Protein AF-A0A2E2YLZ7-F1 (afdb_monomer)

pLDDT: mean 78.43, std 13.35, range [42.97, 94.88]

Sequence (215 aa):
MDIQDWLDVIYPEVSPDLDPRAPFIAHIKTRTPEHNPPLFWLGCALDEISATNEMDTFIKKARNAIGDLHDFSWNNEQACLDVFSQACAFAWASKNLSKPQFMEQRNGEYACIFVPDYNATIVPKRIRHVRHFKDIVEDISSFVNDVQHLFTDEYTKIGYLDTYLNLDWYAQDLGYRLELTEPLVATLKNFTGDQDLRFVLTRPFQWGNPVASWY

Secondary structure (DSSP, 8-state):
--HHHHHHHH-TT------TTS-HHHHHTT--GGG-HHHHHHHHHHHHHHTTTTHHHHHHHHHHHH--TT---HHHHHHHHHHHHHHHHHHHHHHHSS--EEPPPSSSS---EEEGGGTEEEEEEEE---SSHHHHHHHHHHHHHHHHHHS-TTSEEEEEEEE---GGG--TTT-S-GGGHHHHHHHHHHHHHTTT-EEEEEETTEEEEEEEEE-

Nearest PDB structures (foldseek):
  4da2-assembly1_A  TM=3.711E-01  e=5.104E-02  Pyrococcus furiosus DSM 3638
  5b3h-assembly2_E  TM=3.207E-01  e=3.188E-01  Arabidopsis thaliana
  1lqu-assembly1_A  TM=3.275E-01  e=1.170E+00  Mycobacterium tuberculosis
  5b3g-assembly1_B  TM=2.192E-01  e=4.048E+00  Arabidopsis thaliana
  1e1n-assembly1_A  TM=2.781E-01  e=8.728E+00  Bos taurus

Solvent-accessible surface area (backbone atoms only — not comparable to full-atom values): 11890 Å² total; per-residue (Å²): 111,56,44,54,60,50,48,43,72,58,38,67,88,59,63,66,33,86,51,90,78,40,24,56,69,21,29,55,55,65,55,54,40,94,83,34,58,35,46,43,33,44,20,56,12,49,46,50,36,59,78,46,92,51,37,68,58,47,39,54,52,47,51,62,42,39,65,53,81,81,47,68,46,69,68,35,45,51,36,43,52,54,45,51,43,38,39,22,46,47,31,49,36,46,74,74,72,43,77,54,43,80,48,87,68,96,80,81,85,66,72,31,35,35,26,69,96,70,46,28,41,34,43,48,45,66,52,76,66,53,47,45,74,64,42,50,53,51,48,51,52,51,47,55,54,50,60,55,74,73,52,68,94,85,47,49,46,30,42,33,38,34,37,58,76,61,82,91,49,55,27,85,86,63,65,102,47,79,74,56,54,60,58,51,51,53,52,46,51,61,63,24,66,82,63,76,42,27,38,35,34,29,33,75,66,25,46,64,41,71,74,46,72,50,124

Foldseek 3Di:
DQLLVVLCVLCVPADADCPPQFQPSNPCNVDGCVRQQQRRLLRVLLVQCVVDPCNVVLSVQLCVQQVDNRDSDPSSVVSNVQSSLVSLQQSVCVPPPHHKHWDDDPPPDWTWIADVVQLAIETGDEQEQPQDVVSLLVSLLVQLVVQLVVDDPPGQYEYEYEYEDDPVRDNPPPDVDQVVVVVSVVSNCVSCVVPSYWYWYAGHSRRSHTPDGGD

Radius of gyration: 16.74 Å; Cα contacts (8 Å, |Δi|>4): 358; chains: 1; bounding box: 43×36×46 Å

Mean predicted aligned error: 7.46 Å

Structure (mmCIF, N/CA/C/O backbone):
data_AF-A0A2E2YLZ7-F1
#
_entry.id   AF-A0A2E2YLZ7-F1
#
loop_
_atom_site.group_PDB
_atom_site.id
_atom_site.type_symbol
_atom_site.label_atom_id
_atom_site.label_alt_id
_atom_site.label_comp_id
_atom_site.label_asym_id
_atom_site.label_entity_id
_atom_site.label_seq_id
_atom_site.pdbx_PDB_ins_code
_atom_site.Cartn_x
_atom_site.Cartn_y
_atom_site.Cartn_z
_atom_site.occupancy
_atom_site.B_iso_or_equiv
_atom_site.auth_seq_id
_atom_site.auth_comp_id
_atom_site.auth_asym_id
_atom_site.auth_atom_id
_atom_site.pdbx_PDB_model_num
ATOM 1 N N . MET A 1 1 ? -6.605 -11.658 -11.631 1.00 78.69 1 MET A N 1
ATOM 2 C CA . MET A 1 1 ? -5.629 -11.543 -12.743 1.00 78.69 1 MET A CA 1
ATOM 3 C C . MET A 1 1 ? -4.234 -11.731 -12.167 1.00 78.69 1 MET A C 1
ATOM 5 O O . MET A 1 1 ? -4.100 -11.634 -10.951 1.00 78.69 1 MET A O 1
ATOM 9 N N . ASP A 1 2 ? -3.211 -12.036 -12.970 1.00 82.50 2 ASP A N 1
ATOM 10 C CA . ASP A 1 2 ? -1.843 -11.949 -12.442 1.00 82.50 2 ASP A CA 1
ATOM 11 C C . ASP A 1 2 ? -1.436 -10.468 -12.304 1.00 82.50 2 ASP A C 1
ATOM 13 O O . ASP A 1 2 ? -2.014 -9.577 -12.932 1.00 82.50 2 ASP A O 1
ATOM 17 N N . ILE A 1 3 ? -0.437 -10.177 -11.473 1.00 86.75 3 ILE A N 1
ATOM 18 C CA . ILE A 1 3 ? 0.109 -8.831 -11.306 1.00 86.75 3 ILE A CA 1
ATOM 19 C C . ILE A 1 3 ? 0.624 -8.254 -12.627 1.00 86.75 3 ILE A C 1
ATOM 21 O O . ILE A 1 3 ? 0.509 -7.053 -12.845 1.00 86.75 3 ILE A O 1
ATOM 25 N N . GLN A 1 4 ? 1.157 -9.088 -13.524 1.00 87.00 4 GLN A N 1
ATOM 26 C CA . GLN A 1 4 ? 1.627 -8.638 -14.836 1.00 87.00 4 GLN A CA 1
ATOM 27 C C . GLN A 1 4 ? 0.474 -8.087 -15.677 1.00 87.00 4 GLN A C 1
ATOM 29 O O . GLN A 1 4 ? 0.572 -6.961 -16.163 1.00 87.00 4 GLN A O 1
ATOM 34 N N . ASP A 1 5 ? -0.649 -8.811 -15.740 1.00 90.94 5 ASP A N 1
ATOM 35 C CA . ASP A 1 5 ? -1.849 -8.352 -16.444 1.00 90.94 5 ASP A CA 1
ATOM 36 C C . ASP A 1 5 ? -2.320 -7.000 -15.890 1.00 90.94 5 ASP A C 1
ATOM 38 O O . ASP A 1 5 ? -2.686 -6.089 -16.633 1.00 90.94 5 ASP A O 1
ATOM 42 N N . TRP A 1 6 ? -2.277 -6.842 -14.564 1.00 93.31 6 TRP A N 1
ATOM 43 C CA . TRP A 1 6 ? -2.643 -5.584 -13.929 1.00 93.31 6 TRP A CA 1
ATOM 44 C C . TRP A 1 6 ? -1.694 -4.439 -14.273 1.00 93.31 6 TRP A C 1
ATOM 46 O O . TRP A 1 6 ? -2.147 -3.332 -14.564 1.00 93.31 6 TRP A O 1
ATOM 56 N N . LEU A 1 7 ? -0.384 -4.681 -14.259 1.00 91.44 7 LEU A N 1
ATOM 57 C CA . LEU A 1 7 ? 0.605 -3.671 -14.630 1.00 91.44 7 LEU A CA 1
ATOM 58 C C . LEU A 1 7 ? 0.478 -3.264 -16.104 1.00 91.44 7 LEU A C 1
ATOM 60 O O . LEU A 1 7 ? 0.757 -2.110 -16.429 1.00 91.44 7 LEU A O 1
ATOM 64 N N . ASP A 1 8 ? 0.034 -4.161 -16.981 1.00 93.12 8 ASP A N 1
ATOM 65 C CA . ASP A 1 8 ? -0.262 -3.851 -18.382 1.00 93.12 8 ASP A CA 1
ATOM 66 C C . ASP A 1 8 ? -1.558 -3.055 -18.556 1.00 93.12 8 ASP A C 1
ATOM 68 O O . ASP A 1 8 ? -1.617 -2.173 -19.410 1.00 93.12 8 ASP A O 1
ATOM 72 N N . VAL A 1 9 ? -2.566 -3.277 -17.710 1.00 94.12 9 VAL A N 1
ATOM 73 C CA . VAL A 1 9 ? -3.770 -2.429 -17.675 1.00 94.12 9 VAL A CA 1
ATOM 74 C C . VAL A 1 9 ? -3.447 -1.021 -17.166 1.00 94.12 9 VAL A C 1
ATOM 76 O O . VAL A 1 9 ? -3.929 -0.035 -17.722 1.00 94.12 9 VAL A O 1
ATOM 79 N N . ILE A 1 10 ? -2.634 -0.906 -16.113 1.00 92.44 10 ILE A N 1
ATOM 80 C CA . ILE A 1 10 ? -2.329 0.387 -15.483 1.00 92.44 10 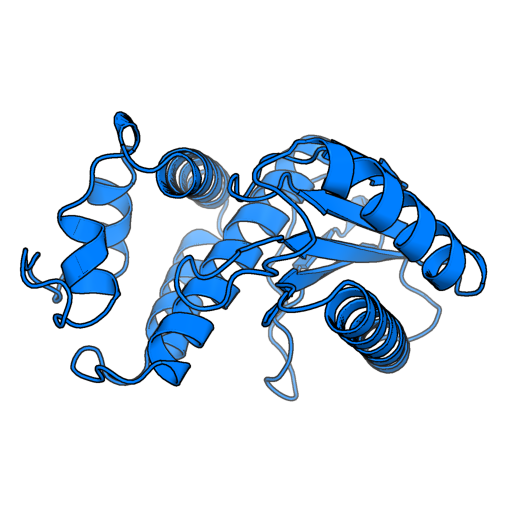ILE A CA 1
ATOM 81 C C . ILE A 1 10 ? -1.317 1.188 -16.327 1.00 92.44 10 ILE A C 1
ATOM 83 O O . ILE A 1 10 ? -1.462 2.406 -16.488 1.00 92.44 10 ILE A O 1
ATOM 87 N N . TYR A 1 11 ? -0.309 0.510 -16.887 1.00 91.75 11 TYR A N 1
ATOM 88 C CA . TYR A 1 11 ? 0.813 1.109 -17.620 1.00 91.75 11 TYR A CA 1
ATOM 89 C C . TYR A 1 11 ? 1.038 0.443 -18.991 1.00 91.75 11 TYR A C 1
ATOM 91 O O . TYR A 1 11 ? 2.113 -0.122 -19.221 1.00 91.75 11 TYR A O 1
ATOM 99 N N . PRO A 1 12 ? 0.062 0.476 -19.915 1.00 92.56 12 PRO A N 1
ATOM 100 C CA . PRO A 1 12 ? 0.157 -0.212 -21.208 1.00 92.56 12 PRO A CA 1
ATOM 101 C C . PRO A 1 12 ? 1.330 0.256 -22.084 1.00 92.56 12 PRO A C 1
ATOM 103 O O . PRO A 1 12 ? 1.812 -0.487 -22.933 1.00 92.56 12 PRO A O 1
ATOM 106 N N . GLU A 1 13 ? 1.811 1.480 -21.887 1.00 91.69 13 GLU A N 1
ATOM 107 C CA . GLU A 1 13 ? 2.913 2.074 -22.644 1.00 91.69 13 GLU A CA 1
ATOM 108 C C . GLU A 1 13 ? 4.313 1.666 -22.148 1.00 91.69 13 GLU A C 1
ATOM 110 O O . GLU A 1 13 ? 5.304 1.888 -22.846 1.00 91.69 13 GLU A O 1
ATOM 115 N N . VAL A 1 14 ? 4.417 1.071 -20.955 1.00 89.62 14 VAL A N 1
ATOM 116 C CA . VAL A 1 14 ? 5.704 0.667 -20.375 1.00 89.62 14 VAL A CA 1
ATOM 117 C C . VAL A 1 14 ? 6.031 -0.752 -20.812 1.00 89.62 14 VAL A C 1
ATOM 119 O O . VAL A 1 14 ? 5.377 -1.707 -20.389 1.00 89.62 14 VAL A O 1
ATOM 122 N N . SER A 1 15 ? 7.072 -0.898 -21.629 1.00 90.69 15 SER A N 1
ATOM 123 C CA . SER A 1 15 ? 7.597 -2.215 -21.998 1.00 90.69 15 SER A CA 1
ATOM 124 C C . SER A 1 15 ? 8.423 -2.819 -20.852 1.00 90.69 15 SER A C 1
ATOM 126 O O . SER A 1 15 ? 9.136 -2.076 -20.176 1.00 90.69 15 SER A O 1
ATOM 128 N N . PRO A 1 16 ? 8.348 -4.142 -20.620 1.00 90.19 16 PRO A N 1
ATOM 129 C CA . PRO A 1 16 ? 9.174 -4.814 -19.621 1.00 90.19 16 PRO A CA 1
ATOM 130 C C . PRO A 1 16 ? 10.666 -4.742 -19.984 1.00 90.19 16 PRO A C 1
ATOM 132 O O . PRO A 1 16 ? 11.029 -4.931 -21.145 1.00 90.19 16 PRO A O 1
ATOM 135 N N . ASP A 1 17 ? 11.526 -4.524 -18.987 1.00 88.69 17 ASP A N 1
ATOM 136 C CA . ASP A 1 17 ? 12.984 -4.464 -19.153 1.00 88.69 17 ASP A CA 1
ATOM 137 C C . ASP A 1 17 ? 13.704 -5.188 -18.003 1.00 88.69 17 ASP A C 1
ATOM 139 O O . ASP A 1 17 ? 13.440 -4.962 -16.821 1.00 88.69 17 ASP A O 1
ATOM 143 N N . LEU A 1 18 ? 14.602 -6.107 -18.363 1.00 85.38 18 LEU A N 1
ATOM 144 C CA . LEU A 1 18 ? 15.348 -6.940 -17.420 1.00 85.38 18 LEU A CA 1
ATOM 145 C C . LEU A 1 18 ? 16.518 -6.194 -16.762 1.00 85.38 18 LEU A C 1
ATOM 147 O O . LEU A 1 18 ? 17.039 -6.696 -15.763 1.00 85.38 18 LEU A O 1
ATOM 151 N N . ASP A 1 19 ? 16.939 -5.031 -17.281 1.00 83.38 19 ASP A N 1
ATOM 152 C CA . ASP A 1 19 ? 17.969 -4.211 -16.637 1.00 83.38 19 ASP A CA 1
ATOM 153 C C . ASP A 1 19 ? 17.465 -3.761 -15.248 1.00 83.38 19 ASP A C 1
ATOM 155 O O . ASP A 1 19 ? 16.425 -3.110 -15.152 1.00 83.38 19 ASP A O 1
ATOM 159 N N . PRO A 1 20 ? 18.172 -4.073 -14.143 1.00 74.50 20 PRO A N 1
ATOM 160 C CA . PRO A 1 20 ? 17.818 -3.583 -12.807 1.00 74.50 20 PRO A CA 1
ATOM 161 C C . PRO A 1 20 ? 17.835 -2.056 -12.681 1.00 74.50 20 PRO A C 1
ATOM 163 O O . PRO A 1 20 ? 17.341 -1.516 -11.697 1.00 74.50 20 PRO A O 1
ATOM 166 N N . ARG A 1 21 ? 18.438 -1.366 -13.653 1.00 78.69 21 ARG A N 1
ATOM 167 C CA . ARG A 1 21 ? 18.467 0.092 -13.759 1.00 78.69 21 ARG A CA 1
ATOM 168 C C . ARG A 1 21 ? 17.360 0.631 -14.657 1.00 78.69 21 ARG A C 1
ATOM 170 O O . ARG A 1 21 ? 17.365 1.829 -14.897 1.00 78.69 21 ARG A O 1
ATOM 177 N N . ALA A 1 22 ? 16.480 -0.207 -15.205 1.00 83.25 22 ALA A N 1
ATOM 178 C CA . ALA A 1 22 ? 15.296 0.251 -15.924 1.00 83.25 22 ALA A CA 1
ATOM 179 C C . ALA A 1 22 ? 14.356 1.031 -14.982 1.00 83.25 22 ALA A C 1
ATOM 181 O O . ALA A 1 22 ? 14.447 0.860 -13.762 1.00 83.25 22 ALA A O 1
ATOM 182 N N . PRO A 1 23 ? 13.425 1.862 -15.498 1.00 85.38 23 PRO A N 1
ATOM 183 C CA . PRO A 1 23 ? 12.426 2.498 -14.647 1.00 85.38 23 PRO A CA 1
ATOM 184 C C . PRO A 1 23 ? 11.657 1.433 -13.862 1.00 85.38 23 PRO A C 1
ATOM 186 O O . PRO A 1 23 ? 11.369 0.355 -14.389 1.00 85.38 23 PRO A O 1
ATOM 189 N N . PHE A 1 24 ? 11.314 1.730 -12.608 1.00 84.81 24 PHE A N 1
ATOM 190 C CA . PHE A 1 24 ? 10.826 0.729 -11.654 1.00 84.81 24 PHE A CA 1
ATOM 191 C C . PHE A 1 24 ? 9.694 -0.151 -12.212 1.00 84.81 24 PHE A C 1
ATOM 193 O O . PHE A 1 24 ? 9.765 -1.373 -12.107 1.00 84.81 24 PHE A O 1
ATOM 200 N N . ILE A 1 25 ? 8.698 0.442 -12.885 1.00 87.12 25 ILE A N 1
ATOM 201 C CA . ILE A 1 25 ? 7.590 -0.305 -13.506 1.00 87.12 25 ILE A CA 1
ATOM 202 C C . ILE A 1 25 ? 8.060 -1.259 -14.606 1.00 87.12 25 ILE A C 1
ATOM 204 O O . ILE A 1 25 ? 7.624 -2.410 -14.634 1.00 87.12 25 ILE A O 1
ATOM 208 N N . ALA A 1 26 ? 8.953 -0.810 -15.490 1.00 88.69 26 ALA A N 1
ATOM 209 C CA . ALA A 1 26 ? 9.511 -1.654 -16.546 1.00 88.69 26 ALA A CA 1
ATOM 210 C C . ALA A 1 26 ? 10.235 -2.861 -15.942 1.00 88.69 26 ALA A C 1
ATOM 212 O O . ALA A 1 26 ? 10.069 -3.988 -16.412 1.00 88.69 26 ALA A O 1
ATOM 213 N N . HIS A 1 27 ? 10.962 -2.633 -14.846 1.00 85.00 27 HIS A N 1
ATOM 214 C CA . HIS A 1 27 ? 11.662 -3.691 -14.142 1.00 85.00 27 HIS A CA 1
ATOM 215 C C . HIS A 1 27 ? 10.709 -4.687 -13.467 1.00 85.00 27 HIS A C 1
ATOM 217 O O . HIS A 1 27 ? 10.841 -5.897 -13.667 1.00 85.00 27 HIS A O 1
ATOM 223 N N . ILE A 1 28 ? 9.717 -4.223 -12.695 1.00 84.94 28 ILE A N 1
ATOM 224 C CA . ILE A 1 28 ? 8.803 -5.131 -11.977 1.00 84.94 28 ILE A CA 1
ATOM 225 C C . ILE A 1 28 ? 7.895 -5.931 -12.916 1.00 84.94 28 ILE A C 1
ATOM 227 O O . ILE A 1 28 ? 7.532 -7.050 -12.564 1.00 84.94 28 ILE A O 1
ATOM 231 N N . LYS A 1 29 ? 7.594 -5.431 -14.124 1.00 88.50 29 LYS A N 1
ATOM 232 C CA . LYS A 1 29 ? 6.860 -6.192 -15.151 1.00 88.50 29 LYS A CA 1
ATOM 233 C C . LYS A 1 29 ? 7.592 -7.460 -15.603 1.00 88.50 29 LYS A C 1
ATOM 235 O O . LYS A 1 29 ? 6.959 -8.379 -16.107 1.00 88.50 29 LYS A O 1
ATOM 240 N N . THR A 1 30 ? 8.907 -7.550 -15.398 1.00 84.81 30 THR A N 1
ATOM 241 C CA . THR A 1 30 ? 9.675 -8.775 -15.687 1.00 84.81 30 THR A CA 1
ATOM 242 C C . THR A 1 30 ? 9.612 -9.822 -14.577 1.00 84.81 30 THR A C 1
ATOM 244 O O . THR A 1 30 ? 10.122 -10.932 -14.738 1.00 84.81 30 THR A O 1
ATOM 247 N N . ARG A 1 31 ? 9.045 -9.475 -13.417 1.00 80.44 31 ARG A N 1
ATOM 248 C CA . ARG A 1 31 ? 9.053 -10.323 -12.224 1.00 80.44 31 ARG A CA 1
ATOM 249 C C . ARG A 1 31 ? 7.775 -11.149 -12.149 1.00 80.44 31 ARG A C 1
ATOM 251 O O . ARG A 1 31 ? 6.699 -10.679 -12.508 1.00 80.44 31 ARG A O 1
ATOM 258 N N . THR A 1 32 ? 7.896 -12.380 -11.659 1.00 73.19 32 THR A N 1
ATOM 259 C CA . THR A 1 32 ? 6.748 -13.238 -11.349 1.00 73.19 32 THR A CA 1
ATOM 260 C C . THR A 1 32 ? 6.396 -13.134 -9.859 1.00 73.19 32 THR A C 1
ATOM 262 O O . THR A 1 32 ? 7.295 -12.932 -9.030 1.00 73.19 32 THR A O 1
ATOM 265 N N . PRO A 1 33 ? 5.115 -13.298 -9.479 1.00 66.00 33 PRO A N 1
ATOM 266 C CA . PRO A 1 33 ? 4.691 -13.273 -8.074 1.00 66.00 33 PRO A CA 1
ATOM 267 C C . PRO A 1 33 ? 5.396 -14.321 -7.205 1.00 66.00 33 PRO A C 1
ATOM 269 O O . PRO A 1 33 ? 5.698 -14.076 -6.039 1.00 66.00 33 PRO A O 1
ATOM 272 N N . GLU A 1 34 ? 5.701 -15.480 -7.788 1.00 60.56 34 GLU A N 1
ATOM 273 C CA . GLU A 1 34 ? 6.336 -16.633 -7.132 1.00 60.56 34 GLU A CA 1
ATOM 274 C C . GLU A 1 34 ? 7.745 -16.320 -6.604 1.00 60.56 34 GLU A C 1
ATOM 276 O O . GLU A 1 34 ? 8.216 -16.943 -5.651 1.00 60.56 34 GLU A O 1
ATOM 281 N N . HIS A 1 35 ? 8.411 -15.329 -7.199 1.00 58.84 35 HIS A N 1
ATOM 282 C CA . HIS A 1 35 ? 9.742 -14.870 -6.805 1.00 58.84 35 HIS A CA 1
ATOM 283 C C . HIS A 1 35 ? 9.727 -13.492 -6.132 1.00 58.84 35 HIS A C 1
ATOM 285 O O . HIS A 1 35 ? 10.781 -12.992 -5.738 1.00 58.84 35 HIS A O 1
ATOM 291 N N . ASN A 1 36 ? 8.548 -12.883 -5.978 1.00 67.00 36 ASN A N 1
ATOM 292 C CA . ASN A 1 36 ? 8.376 -11.576 -5.359 1.00 67.00 36 ASN A CA 1
ATOM 293 C C . ASN A 1 36 ? 7.042 -11.532 -4.586 1.00 67.00 36 ASN A C 1
ATOM 295 O O . ASN A 1 36 ? 6.050 -11.008 -5.099 1.00 67.00 36 ASN A O 1
ATOM 299 N N . PRO A 1 37 ? 6.997 -12.080 -3.352 1.00 66.31 37 PRO A N 1
ATOM 300 C CA . PRO A 1 37 ? 5.773 -12.170 -2.551 1.00 66.31 37 PRO A CA 1
ATOM 301 C C . PRO A 1 37 ? 4.970 -10.859 -2.430 1.00 66.31 37 PRO A C 1
ATOM 303 O O . PRO A 1 37 ? 3.743 -10.928 -2.469 1.00 66.31 37 PRO A O 1
ATOM 306 N N . PRO A 1 38 ? 5.591 -9.666 -2.335 1.00 74.69 38 PRO A N 1
ATOM 307 C CA . PRO A 1 38 ? 4.871 -8.395 -2.421 1.00 74.69 38 PRO A CA 1
ATOM 308 C C . PRO A 1 38 ? 3.980 -8.228 -3.665 1.00 74.69 38 PRO A C 1
ATOM 310 O O . PRO A 1 38 ? 2.871 -7.708 -3.556 1.00 74.69 38 PRO A O 1
ATOM 313 N N . LEU A 1 39 ? 4.425 -8.692 -4.838 1.00 80.12 39 LEU A N 1
ATOM 314 C CA . LEU A 1 39 ? 3.667 -8.567 -6.088 1.00 80.12 39 LEU A CA 1
ATOM 315 C C . LEU A 1 39 ? 2.438 -9.479 -6.123 1.00 80.12 39 LEU A C 1
ATOM 317 O O . LEU A 1 39 ? 1.416 -9.089 -6.682 1.00 80.12 39 LEU A O 1
ATOM 321 N N . PHE A 1 40 ? 2.506 -10.652 -5.485 1.00 82.44 40 PHE A N 1
ATOM 322 C CA . PHE A 1 40 ? 1.345 -11.533 -5.331 1.00 82.44 40 PHE A CA 1
ATOM 323 C C . PHE A 1 40 ? 0.202 -10.817 -4.601 1.00 82.44 40 PHE A C 1
ATOM 325 O O . PHE A 1 40 ? -0.922 -10.748 -5.097 1.00 82.44 40 PHE A O 1
ATOM 332 N N . TRP A 1 41 ? 0.503 -10.227 -3.443 1.00 83.19 41 TRP A N 1
ATOM 333 C CA . TRP A 1 41 ? -0.500 -9.533 -2.639 1.00 83.19 41 TRP A 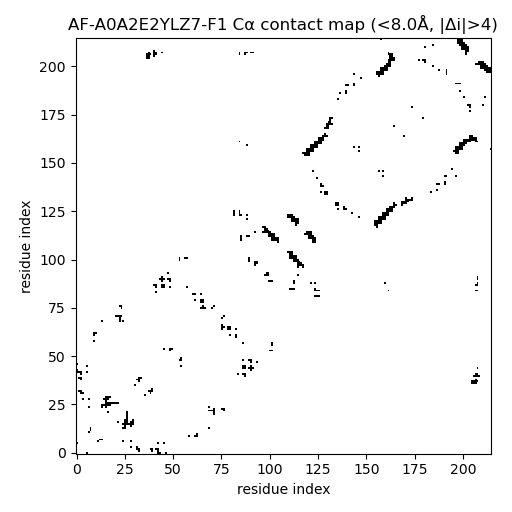CA 1
ATOM 334 C C . TRP A 1 41 ? -1.016 -8.262 -3.303 1.00 83.19 41 TRP A C 1
ATOM 336 O O . TRP A 1 41 ? -2.205 -7.965 -3.190 1.00 83.19 41 TRP A O 1
ATOM 346 N N . LEU A 1 42 ? -0.155 -7.547 -4.032 1.00 86.44 42 LEU A N 1
ATOM 347 C CA . LEU A 1 42 ? -0.584 -6.422 -4.854 1.00 86.44 42 LEU A CA 1
ATOM 348 C C . LEU A 1 42 ? -1.577 -6.875 -5.933 1.00 86.44 42 LEU A C 1
ATOM 350 O O . LEU A 1 42 ? -2.612 -6.239 -6.093 1.00 86.44 42 LEU A O 1
ATOM 354 N N . GLY A 1 43 ? -1.321 -7.997 -6.613 1.00 90.00 43 GLY A N 1
ATOM 355 C CA . GLY A 1 43 ? -2.254 -8.568 -7.589 1.00 90.00 43 GLY A CA 1
ATOM 356 C C . GLY A 1 43 ? -3.617 -8.875 -6.965 1.00 90.00 43 GLY A C 1
ATOM 357 O O . GLY A 1 43 ? -4.646 -8.438 -7.478 1.00 90.00 43 GLY A O 1
ATOM 358 N N . CYS A 1 44 ? -3.627 -9.519 -5.792 1.00 89.25 44 CYS A N 1
ATOM 359 C CA . CYS A 1 44 ? -4.861 -9.744 -5.036 1.00 89.25 44 CYS A CA 1
ATOM 360 C C . CYS A 1 44 ? -5.557 -8.435 -4.643 1.00 89.25 44 CYS A C 1
ATOM 362 O O . CYS A 1 44 ? -6.781 -8.369 -4.665 1.00 89.25 44 CYS A O 1
ATOM 364 N N . ALA A 1 45 ? -4.810 -7.398 -4.264 1.00 91.62 45 ALA A N 1
ATOM 365 C CA . ALA A 1 45 ? -5.393 -6.114 -3.895 1.00 91.62 45 ALA A CA 1
ATOM 366 C C . ALA A 1 45 ? -6.058 -5.411 -5.089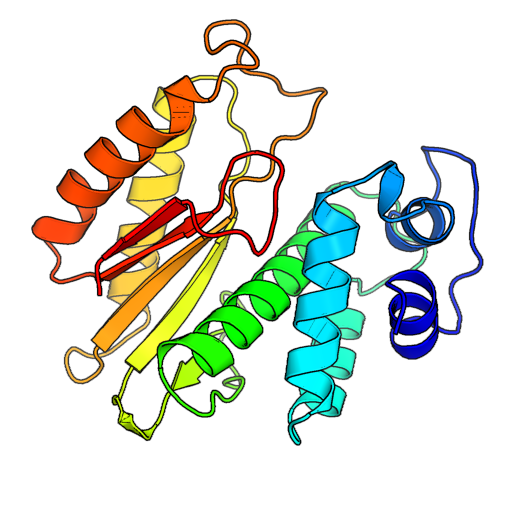 1.00 91.62 45 ALA A C 1
ATOM 368 O O . ALA A 1 45 ? -7.132 -4.828 -4.948 1.00 91.62 45 ALA A O 1
ATOM 369 N N . LEU A 1 46 ? -5.449 -5.505 -6.271 1.00 94.00 46 LEU A N 1
ATOM 370 C CA . LEU A 1 46 ? -5.993 -4.955 -7.511 1.00 94.00 46 LEU A CA 1
ATOM 371 C C . LEU A 1 46 ? -7.237 -5.720 -7.977 1.00 94.00 46 LEU A C 1
ATOM 373 O O . LEU A 1 46 ? -8.199 -5.087 -8.409 1.00 94.00 46 LEU A O 1
ATOM 377 N N . ASP A 1 47 ? -7.270 -7.044 -7.793 1.00 94.38 47 ASP A N 1
ATOM 378 C CA . ASP A 1 47 ? -8.480 -7.844 -8.012 1.00 94.38 47 ASP A CA 1
ATOM 379 C C . ASP A 1 47 ? -9.644 -7.340 -7.133 1.00 94.38 47 ASP A C 1
ATOM 381 O O . ASP A 1 47 ? -10.750 -7.137 -7.638 1.00 94.38 47 ASP A O 1
ATOM 385 N N . GLU A 1 48 ? -9.400 -7.038 -5.852 1.00 93.44 48 GLU A N 1
ATOM 386 C CA . GLU A 1 48 ? -10.431 -6.484 -4.956 1.00 93.44 48 GLU A CA 1
ATOM 387 C C . GLU A 1 48 ? -10.923 -5.102 -5.395 1.00 93.44 48 GLU A C 1
ATOM 389 O O . GLU A 1 48 ? -12.124 -4.838 -5.367 1.00 93.44 48 GLU A O 1
ATOM 394 N N . ILE A 1 49 ? -10.021 -4.215 -5.825 1.00 93.62 49 ILE A N 1
ATOM 395 C CA . ILE A 1 49 ? -10.407 -2.889 -6.330 1.00 93.62 49 ILE A CA 1
ATOM 396 C C . ILE A 1 49 ? -11.239 -3.036 -7.606 1.00 93.62 49 ILE A C 1
ATOM 398 O O . ILE A 1 49 ? -12.249 -2.348 -7.757 1.00 93.62 49 ILE A O 1
ATOM 402 N N . SER A 1 50 ? -10.858 -3.954 -8.497 1.00 94.88 50 SER A N 1
ATOM 403 C CA . SER A 1 50 ? -11.556 -4.203 -9.764 1.00 94.88 50 SER A CA 1
ATOM 404 C C . SER A 1 50 ? -12.983 -4.726 -9.593 1.00 94.88 50 SER A C 1
ATOM 406 O O . SER A 1 50 ? -13.832 -4.494 -10.450 1.00 94.88 50 SER A O 1
ATOM 408 N N . ALA A 1 51 ? -13.277 -5.374 -8.461 1.00 93.19 51 ALA A N 1
ATOM 409 C CA . ALA A 1 51 ? -14.630 -5.784 -8.094 1.00 93.19 51 ALA A CA 1
ATOM 410 C C . ALA A 1 51 ? -15.519 -4.598 -7.656 1.00 93.19 51 ALA A C 1
ATOM 412 O O . ALA A 1 51 ? -16.699 -4.776 -7.343 1.00 93.19 51 ALA A O 1
ATOM 413 N N . THR A 1 52 ? -14.967 -3.382 -7.626 1.00 89.88 52 THR A N 1
ATOM 414 C CA . THR A 1 52 ? -15.655 -2.137 -7.277 1.00 89.88 52 THR A CA 1
ATOM 415 C C . THR A 1 52 ? -15.632 -1.137 -8.440 1.00 89.88 52 THR A C 1
ATOM 417 O O . THR A 1 52 ? -15.024 -1.369 -9.479 1.00 89.88 52 THR A O 1
ATOM 420 N N . ASN A 1 53 ? -16.263 0.025 -8.249 1.00 90.88 53 ASN A N 1
ATOM 421 C CA . ASN A 1 53 ? -16.231 1.120 -9.227 1.00 90.88 53 ASN A CA 1
ATOM 422 C C . ASN A 1 53 ? -15.008 2.045 -9.046 1.00 90.88 53 ASN A C 1
ATOM 424 O O . ASN A 1 53 ? -14.966 3.120 -9.634 1.00 90.88 53 ASN A O 1
ATOM 428 N N . GLU A 1 54 ? -14.037 1.665 -8.211 1.00 92.81 54 GLU A N 1
ATOM 429 C CA . GLU A 1 54 ? -12.890 2.506 -7.838 1.00 92.81 54 GLU A CA 1
ATOM 430 C C . GLU A 1 54 ? -11.647 2.259 -8.708 1.00 92.81 54 GLU A C 1
ATOM 432 O O . GLU A 1 54 ? -10.626 2.927 -8.537 1.00 92.81 54 GLU A O 1
ATOM 437 N N . MET A 1 55 ? -11.706 1.316 -9.655 1.00 93.62 55 MET A N 1
ATOM 438 C CA . MET A 1 55 ? -10.531 0.923 -10.436 1.00 93.62 55 MET A CA 1
ATOM 439 C C . MET A 1 55 ? -10.019 2.026 -11.364 1.00 93.62 55 MET A C 1
ATOM 441 O O . MET A 1 55 ? -8.818 2.283 -11.406 1.00 93.62 55 MET A O 1
ATOM 445 N N . ASP A 1 56 ? -10.912 2.749 -12.039 1.00 91.75 56 ASP A N 1
ATOM 446 C CA . ASP A 1 56 ? -10.522 3.884 -12.885 1.00 91.75 56 ASP A CA 1
ATOM 447 C C . ASP A 1 56 ? -9.872 5.003 -12.056 1.00 91.75 56 ASP A C 1
ATOM 449 O O . ASP A 1 56 ? -8.863 5.596 -12.456 1.00 91.75 56 ASP A O 1
ATOM 453 N N . THR A 1 57 ? -10.409 5.252 -10.856 1.00 91.31 57 THR A N 1
ATOM 454 C CA . THR A 1 57 ? -9.834 6.188 -9.883 1.00 91.31 57 THR A CA 1
ATOM 455 C C . THR A 1 57 ? -8.430 5.746 -9.482 1.00 91.31 57 THR A C 1
ATOM 457 O O . THR A 1 57 ? -7.500 6.557 -9.484 1.00 91.31 57 THR A O 1
ATOM 460 N N . PHE A 1 58 ? -8.249 4.458 -9.189 1.00 91.50 58 PHE A N 1
ATOM 461 C CA . PHE A 1 58 ? -6.948 3.900 -8.852 1.00 91.50 58 PHE A CA 1
ATOM 462 C C . PHE A 1 58 ? -5.944 4.032 -10.003 1.00 91.50 58 PHE A C 1
ATOM 464 O O . PHE A 1 58 ? -4.849 4.545 -9.782 1.00 91.50 58 PHE A O 1
ATOM 471 N N . ILE A 1 59 ? -6.312 3.654 -11.232 1.00 91.81 59 ILE A N 1
ATOM 472 C CA . ILE A 1 59 ? -5.440 3.754 -12.415 1.00 91.81 59 ILE A CA 1
ATOM 473 C C . ILE A 1 59 ? -4.975 5.199 -12.615 1.00 91.81 59 ILE A C 1
ATOM 475 O O . ILE A 1 59 ? -3.781 5.449 -12.790 1.00 91.81 59 ILE A O 1
ATOM 479 N N . LYS A 1 60 ? -5.891 6.172 -12.526 1.00 88.75 60 LYS A N 1
ATOM 480 C CA . LYS A 1 60 ? -5.546 7.598 -12.620 1.00 88.75 60 LYS A CA 1
ATOM 481 C C . LYS A 1 60 ? -4.539 8.004 -11.541 1.00 88.75 60 LYS A C 1
ATOM 483 O O . LYS A 1 60 ? -3.566 8.693 -11.839 1.00 88.75 60 LYS A O 1
ATOM 488 N N . LYS A 1 61 ? -4.745 7.569 -10.294 1.00 86.56 61 LYS A N 1
ATOM 489 C CA . LYS A 1 61 ? -3.829 7.853 -9.175 1.00 86.56 61 LYS A CA 1
ATOM 490 C C . LYS A 1 61 ? -2.457 7.213 -9.380 1.00 86.56 61 LYS A C 1
ATOM 492 O O . LYS A 1 61 ? -1.454 7.883 -9.162 1.00 86.56 61 LYS A O 1
ATOM 497 N N . ALA A 1 62 ? -2.422 5.960 -9.817 1.00 88.44 62 ALA A N 1
ATOM 498 C CA . ALA A 1 62 ? -1.200 5.213 -10.083 1.00 88.44 62 ALA A CA 1
ATOM 499 C C . ALA A 1 62 ? -0.361 5.894 -11.167 1.00 88.44 62 ALA A C 1
ATOM 501 O O . ALA A 1 62 ? 0.800 6.219 -10.936 1.00 88.44 62 ALA A O 1
ATOM 502 N N . ARG A 1 63 ? -0.984 6.254 -12.290 1.00 87.56 63 ARG A N 1
ATOM 503 C CA . ARG A 1 63 ? -0.324 6.969 -13.391 1.00 87.56 63 ARG A CA 1
ATOM 504 C C . ARG A 1 63 ? 0.173 8.356 -12.984 1.00 87.56 63 ARG A C 1
ATOM 506 O O . ARG A 1 63 ? 1.289 8.726 -13.334 1.00 87.56 63 ARG A O 1
ATOM 513 N N . ASN A 1 64 ? -0.608 9.093 -12.196 1.00 85.38 64 ASN A N 1
ATOM 514 C CA . ASN A 1 64 ? -0.188 10.400 -11.687 1.00 85.38 64 ASN A CA 1
ATOM 515 C C . ASN A 1 64 ? 1.006 10.315 -10.726 1.00 85.38 64 ASN A C 1
ATOM 517 O O . ASN A 1 64 ? 1.794 11.254 -10.678 1.00 85.38 64 ASN A O 1
ATOM 521 N N . ALA A 1 65 ? 1.134 9.229 -9.958 1.00 80.50 65 ALA A N 1
ATOM 522 C CA . ALA A 1 65 ? 2.230 9.071 -9.007 1.00 80.50 65 ALA A CA 1
ATOM 523 C C . ALA A 1 65 ? 3.580 8.831 -9.687 1.00 80.50 65 ALA A C 1
ATOM 525 O O . ALA A 1 65 ? 4.592 9.277 -9.161 1.00 80.50 65 ALA A O 1
ATOM 526 N N . ILE A 1 66 ? 3.593 8.173 -10.851 1.00 74.88 66 ILE A N 1
ATOM 527 C CA . ILE A 1 66 ? 4.837 7.958 -11.602 1.00 74.88 66 ILE A CA 1
ATOM 528 C C . ILE A 1 66 ? 5.301 9.246 -12.287 1.00 74.88 66 ILE A C 1
ATOM 530 O O . ILE A 1 66 ? 6.490 9.508 -12.433 1.00 74.88 66 ILE A O 1
ATOM 534 N N . GLY A 1 67 ? 4.355 10.081 -12.722 1.00 75.50 67 GLY A N 1
ATOM 535 C CA . GLY A 1 67 ? 4.677 11.272 -13.500 1.00 75.50 67 GLY A CA 1
ATOM 536 C C . GLY A 1 67 ? 5.349 10.894 -14.824 1.00 75.50 67 GLY A C 1
ATOM 537 O O . GLY A 1 67 ? 4.659 10.576 -15.790 1.00 75.50 67 GLY A O 1
ATOM 538 N N . ASP A 1 68 ? 6.683 10.927 -14.863 1.00 81.94 68 ASP A N 1
ATOM 539 C CA . ASP A 1 68 ? 7.482 10.516 -16.019 1.00 81.94 68 ASP A CA 1
ATOM 540 C C . ASP A 1 68 ? 7.848 9.023 -15.939 1.00 81.94 68 ASP A C 1
ATOM 542 O O . ASP A 1 68 ? 8.603 8.574 -15.075 1.00 81.94 68 ASP A O 1
ATOM 546 N N . LEU A 1 69 ? 7.330 8.241 -16.886 1.00 78.19 69 LEU A N 1
ATOM 547 C CA . LEU A 1 69 ? 7.583 6.800 -17.009 1.00 78.19 69 LEU A CA 1
ATOM 548 C C . LEU A 1 69 ? 9.038 6.467 -17.374 1.00 78.19 69 LEU A C 1
ATOM 550 O O . LEU A 1 69 ? 9.440 5.305 -17.292 1.00 78.19 69 LEU A O 1
ATOM 554 N N . HIS A 1 70 ? 9.818 7.467 -17.783 1.00 77.94 70 HIS A N 1
ATOM 555 C CA . HIS A 1 70 ? 11.246 7.358 -18.051 1.00 77.94 70 HIS A CA 1
ATOM 556 C C . HIS A 1 70 ? 12.109 7.870 -16.892 1.00 77.94 70 HIS A C 1
ATOM 558 O O . HIS A 1 70 ? 13.332 7.872 -17.021 1.00 77.94 70 HIS A O 1
ATOM 564 N N . ASP A 1 71 ? 11.520 8.297 -15.769 1.00 80.44 71 ASP A N 1
ATOM 565 C CA . ASP A 1 71 ? 12.295 8.710 -14.603 1.00 80.44 71 ASP A CA 1
ATOM 566 C C . ASP A 1 71 ? 12.799 7.492 -13.814 1.00 80.44 71 ASP A C 1
ATOM 568 O O . ASP A 1 71 ? 12.032 6.694 -13.267 1.00 80.44 71 ASP A O 1
ATOM 572 N N . PHE A 1 72 ? 14.123 7.391 -13.739 1.00 77.31 72 PHE A N 1
ATOM 573 C CA . PHE A 1 72 ? 14.882 6.365 -13.027 1.00 77.31 72 PHE A CA 1
ATOM 574 C C . PHE A 1 72 ? 15.159 6.736 -11.564 1.00 77.31 72 PHE A C 1
ATOM 576 O O . PHE A 1 72 ? 15.925 6.056 -10.878 1.00 77.31 72 PHE A O 1
ATOM 583 N N . SER A 1 73 ? 14.621 7.862 -11.091 1.00 81.19 73 SER A N 1
ATOM 584 C CA . SER A 1 73 ? 14.886 8.350 -9.750 1.00 81.19 73 SER A CA 1
ATOM 585 C C . SER A 1 73 ? 14.269 7.447 -8.685 1.00 81.19 73 SER A C 1
ATOM 587 O O . SER A 1 73 ? 13.167 6.912 -8.812 1.00 81.19 73 SER A O 1
ATOM 589 N N . TRP A 1 74 ? 14.970 7.355 -7.557 1.00 77.25 74 TRP A N 1
ATOM 590 C CA . TRP A 1 74 ? 14.451 6.703 -6.359 1.00 77.25 74 TRP A CA 1
ATOM 591 C C . TRP A 1 74 ? 13.127 7.321 -5.893 1.00 77.25 74 TRP A C 1
ATOM 593 O O . TRP A 1 74 ? 12.249 6.615 -5.405 1.00 77.25 74 TRP A O 1
ATOM 603 N N . ASN A 1 75 ? 12.956 8.634 -6.069 1.00 80.25 75 ASN A N 1
ATOM 604 C CA . ASN A 1 75 ? 11.728 9.330 -5.693 1.00 80.25 75 ASN A CA 1
ATOM 605 C C . ASN A 1 75 ? 10.523 8.810 -6.485 1.00 80.25 75 ASN A C 1
ATOM 607 O O . ASN A 1 75 ? 9.459 8.609 -5.899 1.00 80.25 75 ASN A O 1
ATOM 611 N N . ASN A 1 76 ? 10.709 8.541 -7.778 1.00 81.94 76 ASN A N 1
ATOM 612 C CA . ASN A 1 76 ? 9.669 7.980 -8.629 1.00 81.94 76 ASN A CA 1
ATOM 613 C C . ASN A 1 76 ? 9.275 6.559 -8.195 1.00 81.94 76 ASN A C 1
ATOM 615 O O . ASN A 1 76 ? 8.096 6.243 -8.029 1.00 81.94 76 ASN A O 1
ATOM 619 N N . GLU A 1 77 ? 10.268 5.713 -7.904 1.00 82.88 77 GLU A N 1
ATOM 620 C CA . GLU A 1 77 ? 10.019 4.389 -7.326 1.00 82.88 77 GLU A CA 1
ATOM 621 C C . GLU A 1 77 ? 9.234 4.493 -6.010 1.00 82.88 77 GLU A C 1
ATOM 623 O O . GLU A 1 77 ? 8.235 3.797 -5.827 1.00 82.88 77 GLU A O 1
ATOM 628 N N . GLN A 1 78 ? 9.626 5.394 -5.100 1.00 81.62 78 GLN A N 1
ATOM 629 C CA . GLN A 1 78 ? 8.904 5.572 -3.840 1.00 81.62 78 GLN A CA 1
ATOM 630 C C . GLN A 1 78 ? 7.443 5.978 -4.063 1.00 81.62 78 GLN A C 1
ATOM 632 O O . GLN A 1 78 ? 6.570 5.443 -3.381 1.00 81.62 78 GLN A O 1
ATOM 637 N N . ALA A 1 79 ? 7.172 6.865 -5.021 1.00 82.81 79 ALA A N 1
ATOM 638 C CA . ALA A 1 79 ? 5.813 7.277 -5.355 1.00 82.81 79 ALA A CA 1
ATOM 639 C C . ALA A 1 79 ? 4.967 6.107 -5.894 1.00 82.81 79 ALA A C 1
ATOM 641 O O . ALA A 1 79 ? 3.817 5.940 -5.481 1.00 82.81 79 ALA A O 1
ATOM 642 N N . CYS A 1 80 ? 5.547 5.241 -6.736 1.00 83.94 80 CYS A N 1
ATOM 643 C CA . CYS A 1 80 ? 4.890 4.013 -7.201 1.00 83.94 80 CYS A CA 1
ATOM 644 C C . CYS A 1 80 ? 4.502 3.109 -6.024 1.00 83.94 80 CYS A C 1
ATOM 646 O O . CYS A 1 80 ? 3.355 2.677 -5.892 1.00 83.94 80 CYS A O 1
ATOM 648 N N . LEU A 1 81 ? 5.471 2.849 -5.146 1.00 83.56 81 LEU A N 1
ATOM 649 C CA . LEU A 1 81 ? 5.304 1.983 -3.986 1.00 83.56 81 LEU A CA 1
ATOM 650 C C . LEU A 1 81 ? 4.249 2.514 -3.009 1.00 83.56 81 LEU A C 1
ATOM 652 O O . LEU A 1 81 ? 3.506 1.736 -2.416 1.00 83.56 81 LEU A O 1
ATOM 656 N N . ASP A 1 82 ? 4.134 3.832 -2.873 1.00 84.38 82 ASP A N 1
ATOM 657 C CA . ASP A 1 82 ? 3.110 4.456 -2.036 1.00 84.38 82 ASP A CA 1
ATOM 658 C C . ASP A 1 82 ? 1.698 4.242 -2.581 1.00 84.38 82 ASP A C 1
ATOM 660 O O . ASP A 1 82 ? 0.756 4.057 -1.807 1.00 84.38 82 ASP A O 1
ATOM 664 N N . VAL A 1 83 ? 1.533 4.237 -3.907 1.00 87.19 83 VAL A N 1
ATOM 665 C CA . VAL A 1 83 ? 0.247 3.888 -4.523 1.00 87.19 83 VAL A CA 1
ATOM 666 C C . VAL A 1 83 ? -0.059 2.402 -4.364 1.00 87.19 83 VAL A C 1
ATOM 668 O O . VAL A 1 83 ? -1.206 2.038 -4.112 1.00 87.19 83 VAL A O 1
ATOM 671 N N . PHE A 1 84 ? 0.944 1.531 -4.429 1.00 87.50 84 PHE A N 1
ATOM 672 C CA . PHE A 1 84 ? 0.740 0.103 -4.174 1.00 87.50 84 PHE A CA 1
ATOM 673 C C . PHE A 1 84 ? 0.302 -0.165 -2.728 1.00 87.50 84 PHE A C 1
ATOM 675 O O . PHE A 1 84 ? -0.602 -0.973 -2.501 1.00 87.50 84 PHE A O 1
ATOM 682 N N . SER A 1 85 ? 0.841 0.581 -1.761 1.00 86.94 85 SER A N 1
ATOM 683 C CA . SER A 1 85 ? 0.358 0.558 -0.377 1.00 86.94 85 SER A CA 1
ATOM 684 C C . SER A 1 85 ? -1.094 1.021 -0.243 1.00 86.94 85 SER A C 1
ATOM 686 O O . SER A 1 85 ? -1.862 0.430 0.516 1.00 86.94 85 SER A O 1
ATOM 688 N N . GLN A 1 86 ? -1.517 2.026 -1.018 1.00 89.38 86 GLN A N 1
ATOM 689 C CA . GLN A 1 86 ? -2.929 2.433 -1.065 1.00 89.38 86 GLN A CA 1
ATOM 690 C C . GLN A 1 86 ? -3.820 1.311 -1.601 1.00 89.38 86 GLN A C 1
ATOM 692 O O . GLN A 1 86 ? -4.894 1.080 -1.049 1.00 89.38 86 GLN A O 1
ATOM 697 N N . ALA A 1 87 ? -3.380 0.592 -2.639 1.00 91.38 87 ALA A N 1
ATOM 698 C CA . ALA A 1 87 ? -4.143 -0.531 -3.174 1.00 91.38 87 ALA A CA 1
ATOM 699 C C . ALA A 1 87 ? -4.363 -1.612 -2.106 1.00 91.38 87 ALA A C 1
ATOM 701 O O . ALA A 1 87 ? -5.481 -2.082 -1.894 1.00 91.38 87 ALA A O 1
ATOM 702 N N . CYS A 1 88 ? -3.296 -1.950 -1.380 1.00 90.75 88 CYS A N 1
ATOM 703 C CA . CYS A 1 88 ? -3.333 -2.936 -0.305 1.00 90.75 88 CYS A CA 1
ATOM 704 C C . CYS A 1 88 ? -4.243 -2.497 0.851 1.00 90.75 88 CYS A C 1
ATOM 706 O O . CYS A 1 88 ? -5.058 -3.289 1.325 1.00 90.75 88 CYS A O 1
ATOM 708 N N . ALA A 1 89 ? -4.162 -1.230 1.264 1.00 91.31 89 ALA A N 1
ATOM 709 C CA . ALA A 1 89 ? -5.038 -0.670 2.289 1.00 91.31 89 ALA A CA 1
ATOM 710 C C . ALA A 1 89 ? -6.517 -0.695 1.871 1.00 91.31 89 ALA A C 1
ATOM 712 O O . ALA A 1 89 ? -7.379 -1.028 2.685 1.00 91.31 89 ALA A O 1
ATOM 713 N N . PHE A 1 90 ? -6.814 -0.402 0.601 1.00 93.31 90 PHE A N 1
ATOM 714 C CA . PHE A 1 90 ? -8.174 -0.457 0.063 1.00 93.31 90 PHE A CA 1
ATOM 715 C C . PHE A 1 90 ? -8.717 -1.886 0.100 1.00 93.31 90 PHE A C 1
ATOM 717 O O . PHE A 1 90 ? -9.813 -2.129 0.606 1.00 93.31 90 PHE A O 1
ATOM 724 N N . ALA A 1 91 ? -7.932 -2.846 -0.388 1.00 92.94 91 ALA A N 1
ATOM 725 C CA . ALA A 1 91 ? -8.305 -4.253 -0.380 1.00 92.94 91 ALA A CA 1
ATOM 726 C C . ALA A 1 91 ? -8.514 -4.784 1.044 1.00 92.94 91 ALA A C 1
ATOM 728 O O . ALA A 1 91 ? -9.469 -5.517 1.304 1.00 92.94 91 ALA A O 1
ATOM 729 N N . TRP A 1 92 ? -7.659 -4.379 1.987 1.00 92.31 92 TRP A N 1
ATOM 730 C CA . TRP A 1 92 ? -7.837 -4.704 3.397 1.00 92.31 92 TRP A CA 1
ATOM 731 C C . TRP A 1 92 ? -9.160 -4.155 3.941 1.00 92.31 92 TRP A C 1
ATOM 733 O O . TRP A 1 92 ? -9.916 -4.904 4.562 1.00 92.31 92 TRP A O 1
ATOM 743 N N . ALA A 1 93 ? -9.462 -2.883 3.676 1.00 93.12 93 ALA A N 1
ATOM 744 C CA . ALA A 1 93 ? -10.688 -2.233 4.128 1.00 93.12 93 ALA A CA 1
ATOM 745 C C . ALA A 1 93 ? -11.938 -2.925 3.571 1.00 93.12 93 ALA A C 1
ATOM 747 O O . ALA A 1 93 ? -12.856 -3.231 4.327 1.00 93.12 93 ALA A O 1
ATOM 748 N N . SER A 1 94 ? -11.914 -3.258 2.276 1.00 92.62 94 SER A N 1
ATOM 749 C CA . SER A 1 94 ? -12.995 -3.966 1.584 1.00 92.62 94 SER A CA 1
ATOM 750 C C . SER A 1 94 ? -13.290 -5.324 2.224 1.00 92.62 94 SER A C 1
ATOM 752 O O . SER A 1 94 ? -14.447 -5.707 2.382 1.00 92.62 94 SER A O 1
ATOM 754 N N . LYS A 1 95 ? -12.240 -6.037 2.653 1.00 90.75 95 LYS A N 1
ATOM 755 C CA . LYS A 1 95 ? -12.350 -7.368 3.266 1.00 90.75 95 LYS A CA 1
ATOM 756 C C . LYS A 1 95 ? -12.774 -7.357 4.730 1.00 90.75 95 LYS A C 1
ATOM 758 O O . LYS A 1 95 ? -13.414 -8.307 5.169 1.00 90.75 95 LYS A O 1
ATOM 763 N N . ASN A 1 96 ? -12.348 -6.353 5.495 1.00 90.38 96 ASN A N 1
ATOM 764 C CA . ASN A 1 96 ? -12.430 -6.389 6.961 1.00 90.38 96 ASN A CA 1
ATOM 765 C C . ASN A 1 96 ? -13.450 -5.414 7.548 1.00 90.38 96 ASN A C 1
ATOM 767 O O . ASN A 1 96 ? -13.868 -5.603 8.687 1.00 90.38 96 ASN A O 1
ATOM 771 N N . LEU A 1 97 ? -13.828 -4.376 6.806 1.00 90.44 97 LEU A N 1
ATOM 772 C CA . LEU A 1 97 ? -14.758 -3.353 7.266 1.00 90.44 97 LEU A CA 1
ATOM 773 C C . LEU A 1 97 ? -16.003 -3.366 6.377 1.00 90.44 97 LEU A C 1
ATOM 775 O O . LEU A 1 97 ? -16.926 -4.146 6.602 1.00 90.44 97 LEU A O 1
ATOM 779 N N . SER A 1 98 ? -16.029 -2.520 5.354 1.00 92.19 98 SER A N 1
ATOM 780 C CA . SER A 1 98 ? -17.079 -2.480 4.344 1.00 92.19 98 SER A CA 1
ATOM 781 C C . SER A 1 98 ? -16.554 -1.826 3.068 1.00 92.19 98 SER A C 1
ATOM 783 O O . SER A 1 98 ? -15.346 -1.632 2.918 1.00 92.19 98 SER A O 1
ATOM 785 N N . LYS A 1 99 ? -17.451 -1.499 2.129 1.00 93.31 99 LYS A N 1
ATOM 786 C CA . LYS A 1 99 ? -17.090 -0.945 0.823 1.00 93.31 99 LYS A CA 1
ATOM 787 C C . LYS A 1 99 ? -16.318 0.382 0.981 1.00 93.31 99 LYS A C 1
ATOM 789 O O . LYS A 1 99 ? -16.932 1.385 1.352 1.00 93.31 99 LYS A O 1
ATOM 794 N N . PRO A 1 100 ? -15.012 0.419 0.657 1.00 94.31 100 PRO A N 1
ATOM 795 C CA . PRO A 1 100 ? -14.209 1.623 0.765 1.00 94.31 100 PRO A CA 1
ATOM 796 C C . PRO A 1 100 ? -14.316 2.483 -0.498 1.00 94.31 100 PRO A C 1
ATOM 798 O O . PRO A 1 100 ? -14.769 2.027 -1.550 1.00 94.31 100 PRO A O 1
ATOM 801 N N . GLN A 1 101 ? -13.870 3.731 -0.389 1.00 93.19 101 GLN A N 1
ATOM 802 C CA . GLN A 1 101 ? -13.787 4.703 -1.480 1.00 93.19 101 GLN A CA 1
ATOM 803 C C . GLN A 1 101 ? -12.458 5.453 -1.401 1.00 93.19 101 GLN A C 1
ATOM 805 O O . GLN A 1 101 ? -12.000 5.786 -0.303 1.00 93.19 101 GLN A O 1
ATOM 810 N N . PHE A 1 102 ? -11.837 5.758 -2.541 1.00 89.88 102 PHE A N 1
ATOM 811 C CA . PHE A 1 102 ? -10.697 6.673 -2.534 1.00 89.88 102 PHE A CA 1
ATOM 812 C C . PHE A 1 102 ? -11.184 8.108 -2.312 1.00 89.88 102 PHE A C 1
ATOM 814 O O . PHE A 1 102 ? -12.097 8.576 -2.988 1.00 89.88 102 PHE A O 1
ATOM 821 N N . MET A 1 103 ? -10.552 8.838 -1.394 1.00 84.81 103 MET A N 1
ATOM 822 C CA . MET A 1 103 ? -10.838 10.259 -1.206 1.00 84.81 103 MET A CA 1
ATOM 823 C C . MET A 1 103 ? -9.958 11.115 -2.121 1.00 84.81 103 MET A C 1
ATOM 825 O O . MET A 1 103 ? -8.728 10.999 -2.104 1.00 84.81 103 MET A O 1
ATOM 829 N N . GLU A 1 104 ? -10.571 12.027 -2.882 1.00 66.38 104 GLU A N 1
ATOM 830 C CA . GLU A 1 104 ? -9.832 13.112 -3.531 1.00 66.38 104 GLU A CA 1
ATOM 831 C C . GLU A 1 104 ? -9.320 14.090 -2.466 1.00 66.38 104 GLU A C 1
ATOM 833 O O . GLU A 1 104 ? -10.071 14.594 -1.628 1.00 66.38 104 GLU A O 1
ATOM 838 N N . GLN A 1 105 ? -8.016 14.353 -2.476 1.00 65.75 105 GLN A N 1
ATOM 839 C CA . GLN A 1 105 ? -7.409 15.257 -1.510 1.00 65.75 105 GLN A CA 1
ATOM 840 C C . GLN A 1 105 ? -7.488 16.715 -1.950 1.00 65.75 105 GLN A C 1
ATOM 842 O O . GLN A 1 105 ? -7.275 17.027 -3.118 1.00 65.75 105 GLN A O 1
ATOM 847 N N . ARG A 1 106 ? -7.649 17.625 -0.981 1.00 49.41 106 ARG A N 1
ATOM 848 C CA . ARG A 1 106 ? -7.476 19.069 -1.212 1.00 49.41 106 ARG A CA 1
ATOM 849 C C . ARG A 1 106 ? -6.003 19.485 -1.359 1.00 49.41 106 ARG A C 1
ATOM 851 O O . ARG A 1 106 ? -5.741 20.412 -2.113 1.00 49.41 106 ARG A O 1
ATOM 858 N N . ASN A 1 107 ? -5.065 18.789 -0.696 1.00 46.72 107 ASN A N 1
ATOM 859 C CA . ASN A 1 107 ? -3.661 19.226 -0.556 1.00 46.72 107 ASN A CA 1
ATOM 860 C C . ASN A 1 107 ? -2.583 18.163 -0.897 1.00 46.72 107 ASN A C 1
ATOM 862 O O . ASN A 1 107 ? -1.416 18.373 -0.601 1.00 46.72 107 ASN A O 1
ATOM 866 N N . GLY A 1 108 ? -2.930 17.039 -1.531 1.00 46.84 108 GLY A N 1
ATOM 867 C CA . GLY A 1 108 ? -1.968 16.199 -2.273 1.00 46.84 108 GLY A CA 1
ATOM 868 C C . GLY A 1 108 ? -0.955 15.315 -1.516 1.00 46.84 108 GLY A C 1
ATOM 869 O O . GLY A 1 108 ? -0.254 14.565 -2.188 1.00 46.84 108 GLY A O 1
ATOM 870 N N . GLU A 1 109 ? -0.860 15.342 -0.182 1.00 53.25 109 GLU A N 1
ATOM 871 C CA . GLU A 1 109 ? 0.218 14.616 0.531 1.00 53.25 109 GLU A CA 1
ATOM 872 C C . GLU A 1 109 ? -0.118 13.181 1.003 1.00 53.25 109 GLU A C 1
ATOM 874 O O . GLU A 1 109 ? 0.793 12.385 1.215 1.00 53.25 109 GLU A O 1
ATOM 879 N N . TYR A 1 110 ? -1.396 12.793 1.112 1.00 53.34 110 TYR A N 1
ATOM 880 C CA . TYR A 1 110 ? -1.824 11.486 1.657 1.00 53.34 110 TYR A CA 1
ATOM 881 C C . TYR A 1 110 ? -3.115 10.935 1.046 1.00 53.34 110 TYR A C 1
ATOM 883 O O . TYR A 1 110 ? -4.221 11.261 1.467 1.00 53.34 110 TYR A O 1
ATOM 891 N N . ALA A 1 111 ? -3.031 10.027 0.085 1.00 67.75 111 ALA A N 1
ATOM 892 C CA . ALA A 1 111 ? -4.234 9.412 -0.463 1.00 67.75 111 ALA A CA 1
ATOM 893 C C . ALA A 1 111 ? -4.974 8.572 0.590 1.00 67.75 111 ALA A C 1
ATOM 895 O O . ALA A 1 111 ? -4.553 7.468 0.927 1.00 67.75 111 ALA A O 1
ATOM 896 N N . CYS A 1 112 ? -6.075 9.113 1.097 1.00 83.94 112 CYS A N 1
ATOM 897 C CA . CYS A 1 112 ? -6.867 8.489 2.143 1.00 83.94 112 CYS A CA 1
ATOM 898 C C . CYS A 1 112 ? -7.973 7.624 1.544 1.00 83.94 112 CYS A C 1
ATOM 900 O O . CYS A 1 112 ? -8.459 7.877 0.437 1.00 83.94 112 CYS A O 1
ATOM 902 N N . ILE A 1 113 ? -8.367 6.603 2.293 1.00 90.31 113 ILE A N 1
ATOM 903 C CA . ILE A 1 113 ? -9.455 5.700 1.935 1.00 90.31 113 ILE A CA 1
ATOM 904 C C . ILE A 1 113 ? -10.557 5.887 2.967 1.00 90.31 113 ILE A C 1
ATOM 906 O O . ILE A 1 113 ? -10.305 5.780 4.164 1.00 90.31 113 ILE A O 1
ATOM 910 N N . PHE A 1 114 ? -11.769 6.170 2.511 1.00 91.38 114 PHE A N 1
ATOM 911 C CA . PHE A 1 114 ? -12.925 6.338 3.381 1.00 91.38 114 PHE A CA 1
ATOM 912 C C . PHE A 1 114 ? -13.774 5.075 3.400 1.00 91.38 114 PHE A C 1
ATOM 914 O O . PHE A 1 114 ? -13.997 4.459 2.358 1.00 91.38 114 PHE A O 1
ATOM 921 N N . VAL A 1 115 ? -14.271 4.716 4.579 1.00 92.56 115 VAL A N 1
ATOM 922 C CA . VAL A 1 115 ? -15.198 3.606 4.797 1.00 92.56 115 VAL A CA 1
ATOM 923 C C . VAL A 1 115 ? -16.490 4.182 5.393 1.00 92.56 115 VAL A C 1
ATOM 925 O O . VAL A 1 115 ? -16.558 4.391 6.610 1.00 92.56 115 VAL A O 1
ATOM 928 N N . PRO A 1 116 ? -17.511 4.466 4.557 1.00 90.75 116 PRO A N 1
ATOM 929 C CA . PRO A 1 116 ? -18.707 5.196 4.976 1.00 90.75 116 PRO A CA 1
ATOM 930 C C . PRO A 1 116 ? -19.470 4.546 6.128 1.00 90.75 116 PRO A C 1
ATOM 932 O O . PRO A 1 116 ? -19.842 5.237 7.073 1.00 90.75 116 PRO A O 1
ATOM 935 N N . ASP A 1 117 ? -19.657 3.224 6.091 1.00 90.88 117 ASP A N 1
ATOM 936 C CA . ASP A 1 117 ? -20.493 2.521 7.077 1.00 90.88 117 ASP A CA 1
ATOM 937 C C . ASP A 1 117 ? -19.914 2.570 8.500 1.00 90.88 117 ASP A C 1
ATOM 939 O O . ASP A 1 117 ? -20.639 2.392 9.475 1.00 90.88 117 ASP A O 1
ATOM 943 N N . TYR A 1 118 ? -18.611 2.837 8.617 1.00 86.19 118 TYR A N 1
ATOM 944 C CA . TYR A 1 118 ? -17.890 2.948 9.885 1.00 86.19 118 TYR A CA 1
ATOM 945 C C . TYR A 1 118 ? -17.499 4.387 10.227 1.00 86.19 118 TYR A C 1
ATOM 947 O O . TYR A 1 118 ? -16.865 4.615 11.256 1.00 86.19 118 TYR A O 1
ATOM 955 N N . ASN A 1 119 ? -17.837 5.347 9.360 1.00 88.88 119 ASN A N 1
ATOM 956 C CA . ASN A 1 119 ? -17.322 6.711 9.410 1.00 88.88 119 ASN A CA 1
ATOM 957 C C . ASN A 1 119 ? -15.803 6.743 9.682 1.00 88.88 119 ASN A C 1
ATOM 959 O O . ASN A 1 119 ? -15.320 7.463 10.562 1.00 88.88 119 ASN A O 1
ATOM 963 N N . ALA A 1 120 ? -15.064 5.881 8.977 1.00 88.88 120 ALA A N 1
ATOM 964 C CA . ALA A 1 120 ? -13.652 5.640 9.231 1.00 88.88 120 ALA A CA 1
ATOM 965 C C . ALA A 1 120 ? -12.791 6.092 8.055 1.00 88.88 120 ALA A C 1
ATOM 967 O O . ALA A 1 120 ? -13.134 5.854 6.896 1.00 88.88 120 ALA A O 1
ATOM 968 N N . THR A 1 121 ? -11.641 6.680 8.366 1.00 89.56 121 THR A N 1
ATOM 969 C CA . THR A 1 121 ? -10.647 7.070 7.369 1.00 89.56 121 THR A CA 1
ATOM 970 C C . THR A 1 121 ? -9.351 6.318 7.599 1.00 89.56 121 THR A C 1
ATOM 972 O O . THR A 1 121 ? -8.781 6.334 8.691 1.00 89.56 121 THR A O 1
ATOM 975 N N . ILE A 1 122 ? -8.884 5.663 6.542 1.00 89.31 122 ILE A N 1
ATOM 976 C CA . ILE A 1 122 ? -7.655 4.890 6.521 1.00 89.31 122 ILE A CA 1
ATOM 977 C C . ILE A 1 122 ? -6.567 5.712 5.841 1.00 89.31 122 ILE A C 1
ATOM 979 O O . ILE A 1 122 ? -6.736 6.162 4.703 1.00 89.31 122 ILE A O 1
ATOM 983 N N . VAL A 1 123 ? -5.437 5.868 6.529 1.00 88.31 123 VAL A N 1
ATOM 984 C CA . VAL A 1 123 ? -4.254 6.559 6.009 1.00 88.31 123 VAL A CA 1
ATOM 985 C C . VAL A 1 123 ? -3.153 5.534 5.748 1.00 88.31 123 VAL A C 1
ATOM 987 O O . VAL A 1 123 ? -2.514 5.074 6.699 1.00 88.31 123 VAL A O 1
ATOM 990 N N . PRO A 1 124 ? -2.927 5.142 4.483 1.00 87.25 124 PRO A N 1
ATOM 991 C CA . PRO A 1 124 ? -1.812 4.286 4.126 1.00 87.25 124 PRO A CA 1
ATOM 992 C C . PRO A 1 124 ? -0.494 5.059 4.205 1.00 87.25 124 PRO A C 1
ATOM 994 O O . PRO A 1 124 ? -0.327 6.107 3.578 1.00 87.25 124 PRO A O 1
ATOM 997 N N . LYS A 1 125 ? 0.471 4.514 4.942 1.00 83.44 125 LYS A N 1
ATOM 998 C CA . LYS A 1 125 ? 1.845 5.009 5.016 1.00 83.44 125 LYS A CA 1
ATOM 999 C C . LYS A 1 125 ? 2.803 3.835 4.961 1.00 83.44 125 LYS A C 1
ATOM 1001 O O . LYS A 1 125 ? 2.560 2.770 5.515 1.00 83.44 125 LYS A O 1
ATOM 1006 N N . ARG A 1 126 ? 3.925 4.048 4.290 1.00 81.38 126 ARG A N 1
ATOM 1007 C CA . ARG A 1 126 ? 5.025 3.094 4.246 1.00 81.38 126 ARG A CA 1
ATOM 1008 C C . ARG A 1 126 ? 6.132 3.570 5.171 1.00 81.38 126 ARG A C 1
ATOM 1010 O O . ARG A 1 126 ? 6.477 4.750 5.111 1.00 81.38 126 ARG A O 1
ATOM 1017 N N . ILE A 1 127 ? 6.677 2.666 5.974 1.00 77.12 127 ILE A N 1
ATOM 1018 C CA . ILE A 1 127 ? 7.885 2.914 6.769 1.00 77.12 127 ILE A CA 1
ATOM 1019 C C . ILE A 1 127 ? 9.068 2.849 5.798 1.00 77.12 127 ILE A C 1
ATOM 1021 O O . ILE A 1 127 ? 9.273 1.825 5.139 1.00 77.12 127 ILE A O 1
ATOM 1025 N N . ARG A 1 128 ? 9.794 3.957 5.637 1.00 69.25 128 ARG A N 1
ATOM 1026 C CA . ARG A 1 128 ? 10.871 4.132 4.651 1.00 69.25 128 ARG A CA 1
ATOM 1027 C C . ARG A 1 128 ? 12.134 4.387 5.465 1.00 69.25 128 ARG A C 1
ATOM 1029 O O . ARG A 1 128 ? 12.124 5.257 6.311 1.00 69.25 128 ARG A O 1
ATOM 1036 N N . HIS A 1 129 ? 13.240 3.701 5.186 1.00 59.62 129 HIS A N 1
ATOM 1037 C CA . HIS A 1 129 ? 14.544 3.909 5.857 1.00 59.62 129 HIS A CA 1
ATOM 1038 C C . HIS A 1 129 ? 14.747 3.195 7.206 1.00 59.62 129 HIS A C 1
ATOM 1040 O O . HIS A 1 129 ? 15.192 3.785 8.182 1.00 59.62 129 HIS A O 1
ATOM 1046 N N . VAL A 1 130 ? 14.541 1.880 7.255 1.00 61.75 130 VAL A N 1
ATOM 1047 C CA . VAL A 1 130 ? 14.903 1.092 8.443 1.00 61.75 130 VAL A CA 1
ATOM 1048 C C . VAL A 1 130 ? 16.390 0.715 8.408 1.00 61.75 130 VAL A C 1
ATOM 1050 O O . VAL A 1 130 ? 16.736 -0.384 7.976 1.00 61.75 130 VAL A O 1
ATOM 1053 N N . ARG A 1 131 ? 17.272 1.619 8.858 1.00 60.66 131 ARG A N 1
ATOM 1054 C CA . ARG A 1 131 ? 18.692 1.299 9.132 1.00 60.66 131 ARG A CA 1
ATOM 1055 C C . ARG A 1 131 ? 18.926 0.998 10.609 1.00 60.66 131 ARG A C 1
ATOM 1057 O O . ARG A 1 131 ? 19.767 0.178 10.956 1.00 60.66 131 ARG A O 1
ATOM 1064 N N . HIS A 1 132 ? 18.152 1.614 11.486 1.00 68.69 132 HIS A N 1
ATOM 1065 C CA . HIS A 1 132 ? 18.154 1.348 12.915 1.00 68.69 132 HIS A CA 1
ATOM 1066 C C . HIS A 1 132 ? 16.721 1.353 13.449 1.00 68.69 132 HIS A C 1
ATOM 1068 O O . HIS A 1 132 ? 15.813 1.937 12.861 1.00 68.69 132 HIS A O 1
ATOM 1074 N N . PHE A 1 133 ? 16.511 0.743 14.618 1.00 71.81 133 PHE A N 1
ATOM 1075 C CA . PHE A 1 133 ? 15.202 0.776 15.280 1.00 71.81 133 PHE A CA 1
ATOM 1076 C C . PHE A 1 133 ? 14.738 2.207 15.604 1.00 71.81 133 PHE A C 1
ATOM 1078 O O . PHE A 1 133 ? 13.545 2.486 15.625 1.00 71.81 133 PHE A O 1
ATOM 1085 N N . LYS A 1 134 ? 15.677 3.138 15.810 1.00 75.94 134 LYS A N 1
ATOM 1086 C CA . LYS A 1 134 ? 15.369 4.559 16.006 1.00 75.94 134 LYS A CA 1
ATOM 1087 C C . LYS A 1 134 ? 14.640 5.165 14.802 1.00 75.94 134 LYS A C 1
ATOM 1089 O O . LYS A 1 134 ? 13.689 5.906 15.008 1.00 75.94 134 LYS A O 1
ATOM 1094 N N . ASP A 1 135 ? 15.035 4.801 13.585 1.00 76.12 135 ASP A N 1
ATOM 1095 C CA . ASP A 1 135 ? 14.431 5.328 12.356 1.00 76.12 135 ASP A CA 1
ATOM 1096 C C . ASP A 1 135 ? 12.971 4.868 12.231 1.00 76.12 135 ASP A C 1
ATOM 1098 O O . ASP A 1 135 ? 12.091 5.651 11.897 1.00 76.12 135 ASP A O 1
ATOM 1102 N N . ILE A 1 136 ? 12.691 3.614 12.612 1.00 75.06 136 ILE A N 1
ATOM 1103 C CA . ILE A 1 136 ? 11.322 3.085 12.717 1.00 75.06 136 ILE A CA 1
ATOM 1104 C C . ILE A 1 136 ? 10.482 3.924 13.686 1.00 75.06 136 ILE A C 1
ATOM 1106 O O . ILE A 1 136 ? 9.337 4.260 13.390 1.00 75.06 136 ILE A O 1
ATOM 1110 N N . VAL A 1 137 ? 11.025 4.215 14.871 1.00 79.12 137 VAL A N 1
ATOM 1111 C CA . VAL A 1 137 ? 10.317 4.984 15.904 1.00 79.12 137 VAL A CA 1
ATOM 1112 C C . VAL A 1 137 ? 10.030 6.405 15.417 1.00 79.12 137 VAL A C 1
ATOM 1114 O O . VAL A 1 137 ? 8.932 6.911 15.643 1.00 79.12 137 VAL A O 1
ATOM 1117 N N . GLU A 1 138 ? 10.985 7.036 14.732 1.00 82.19 138 GLU A N 1
ATOM 1118 C CA . GLU A 1 138 ? 10.825 8.368 14.141 1.00 82.19 138 GLU A CA 1
ATOM 1119 C C . GLU A 1 138 ? 9.756 8.377 13.038 1.00 82.19 138 GLU A C 1
ATOM 1121 O O . GLU A 1 138 ? 8.863 9.225 13.075 1.00 82.19 138 GLU A O 1
ATOM 1126 N N . ASP A 1 139 ? 9.770 7.395 12.134 1.00 80.25 139 ASP A N 1
ATOM 1127 C CA . ASP A 1 139 ? 8.766 7.237 11.075 1.00 80.25 139 ASP A CA 1
ATOM 1128 C C . ASP A 1 139 ? 7.354 7.025 11.638 1.00 80.25 139 ASP A C 1
ATOM 1130 O O . ASP A 1 139 ? 6.399 7.660 11.185 1.00 80.25 139 ASP A O 1
ATOM 1134 N N . ILE A 1 140 ? 7.211 6.156 12.646 1.00 81.19 140 ILE A N 1
ATOM 1135 C CA . ILE A 1 140 ? 5.925 5.905 13.311 1.00 81.19 140 ILE A CA 1
ATOM 1136 C C . ILE A 1 140 ? 5.440 7.169 14.022 1.00 81.19 140 ILE A C 1
ATOM 1138 O O . ILE A 1 140 ? 4.278 7.538 13.878 1.00 81.19 140 ILE A O 1
ATOM 1142 N N . SER A 1 141 ? 6.315 7.852 14.760 1.00 83.38 141 SER A N 1
ATOM 1143 C CA . SER A 1 141 ? 5.968 9.091 15.460 1.00 83.38 141 SER A CA 1
ATOM 1144 C C . SER A 1 141 ? 5.513 10.178 14.481 1.00 83.38 141 SER A C 1
ATOM 1146 O O . SER A 1 141 ? 4.451 10.774 14.666 1.00 83.38 141 SER A O 1
ATOM 1148 N N . SER A 1 142 ? 6.261 10.387 13.389 1.00 83.19 142 SER A N 1
ATOM 1149 C CA . SER A 1 142 ? 5.885 11.328 12.327 1.00 83.19 142 SER A CA 1
ATOM 1150 C C . SER A 1 142 ? 4.536 10.964 11.720 1.00 83.19 142 SER A C 1
ATOM 1152 O O . SER A 1 142 ? 3.681 11.827 11.562 1.00 83.19 142 SER A O 1
ATOM 1154 N N . PHE A 1 143 ? 4.319 9.683 11.425 1.00 82.50 143 PHE A N 1
ATOM 1155 C CA . PHE A 1 143 ? 3.061 9.208 10.872 1.00 82.50 143 PHE A CA 1
ATOM 1156 C C . PHE A 1 143 ? 1.872 9.476 11.796 1.00 82.50 143 PHE A C 1
ATOM 1158 O O . PHE A 1 143 ? 0.855 9.991 11.341 1.00 82.50 143 PHE A O 1
ATOM 1165 N N . VAL A 1 144 ? 1.985 9.145 13.084 1.00 81.75 144 VAL A N 1
ATOM 1166 C CA . VAL A 1 144 ? 0.896 9.362 14.045 1.00 81.75 144 VAL A CA 1
ATOM 1167 C C . VAL A 1 144 ? 0.556 10.850 14.144 1.00 81.75 144 VAL A C 1
ATOM 1169 O O . VAL A 1 144 ? -0.624 11.198 14.113 1.00 81.75 144 VAL A O 1
ATOM 1172 N N . ASN A 1 145 ? 1.565 11.725 14.176 1.00 82.12 145 ASN A N 1
ATOM 1173 C CA . ASN A 1 145 ? 1.350 13.174 14.175 1.00 82.12 145 ASN A CA 1
ATOM 1174 C C . ASN A 1 145 ? 0.646 13.648 12.893 1.00 82.12 145 ASN A C 1
ATOM 1176 O O . ASN A 1 145 ? -0.334 14.389 12.967 1.00 82.12 145 ASN A O 1
ATOM 1180 N N . ASP A 1 146 ? 1.087 13.179 11.724 1.00 78.94 146 ASP A N 1
ATOM 1181 C CA . ASP A 1 146 ? 0.484 13.549 10.441 1.00 78.94 146 ASP A CA 1
ATOM 1182 C C . ASP A 1 146 ? -0.987 13.114 10.369 1.00 78.94 146 ASP A C 1
ATOM 1184 O O . ASP A 1 146 ? -1.861 13.913 10.032 1.00 78.94 146 ASP A O 1
ATOM 1188 N N . VAL A 1 147 ? -1.292 11.868 10.750 1.00 78.12 147 VAL A N 1
ATOM 1189 C CA . VAL A 1 147 ? -2.667 11.336 10.748 1.00 78.12 147 VAL A CA 1
ATOM 1190 C C . VAL A 1 147 ? -3.586 12.145 11.656 1.00 78.12 147 VAL A C 1
ATOM 1192 O O . VAL A 1 147 ? -4.747 12.379 11.309 1.00 78.12 147 VAL A O 1
ATOM 1195 N N . GLN A 1 148 ? -3.083 12.606 12.799 1.00 76.12 148 GLN A N 1
ATOM 1196 C CA . GLN A 1 148 ? -3.868 13.423 13.717 1.00 76.12 148 GLN A CA 1
ATOM 1197 C C . GLN A 1 148 ? -4.243 14.773 13.118 1.00 76.12 148 GLN A C 1
ATOM 1199 O O . GLN A 1 148 ? -5.399 15.180 13.230 1.00 76.12 148 GLN A O 1
ATOM 1204 N N . HIS A 1 149 ? -3.302 15.427 12.436 1.00 75.56 149 HIS A N 1
ATOM 1205 C CA . HIS A 1 149 ? -3.510 16.743 11.836 1.00 75.56 149 HIS A CA 1
ATOM 1206 C C . HIS A 1 149 ? -4.357 16.727 10.556 1.00 75.56 149 HIS A C 1
ATOM 1208 O O . HIS A 1 149 ? -4.896 17.766 10.174 1.00 75.56 149 HIS A O 1
ATOM 1214 N N . LEU A 1 150 ? -4.500 15.575 9.897 1.00 70.50 150 LEU A N 1
ATOM 1215 C CA . LEU A 1 150 ? -5.259 15.459 8.649 1.00 70.50 150 LEU A CA 1
ATOM 1216 C C . LEU A 1 150 ? -6.786 15.497 8.830 1.00 70.50 150 LEU A C 1
ATOM 1218 O O . LEU A 1 150 ? -7.488 15.812 7.868 1.00 70.50 150 LEU A O 1
ATOM 1222 N N . PHE A 1 151 ? -7.317 15.190 10.020 1.00 65.38 151 PHE A N 1
ATOM 1223 C CA . PHE A 1 151 ? -8.757 14.969 10.212 1.00 65.38 151 PHE A CA 1
ATOM 1224 C C . PHE A 1 151 ? -9.326 15.628 11.466 1.00 65.38 151 PHE A C 1
ATOM 1226 O O . PHE A 1 151 ? -8.672 15.685 12.505 1.00 65.38 151 PHE A O 1
ATOM 1233 N N . THR A 1 152 ? -10.588 16.053 11.368 1.00 61.97 152 THR A N 1
ATOM 1234 C CA . THR A 1 152 ? -11.414 16.461 12.512 1.00 61.97 152 THR A CA 1
ATOM 1235 C C . THR A 1 152 ? -11.742 15.257 13.403 1.00 61.97 152 THR A C 1
ATOM 1237 O O . THR A 1 152 ? -11.730 14.115 12.941 1.00 61.97 152 THR A O 1
ATOM 1240 N N . ASP A 1 153 ? -12.074 15.509 14.671 1.00 65.12 153 ASP A N 1
ATOM 1241 C CA . ASP A 1 153 ? -12.319 14.479 15.703 1.00 65.12 153 ASP A CA 1
ATOM 1242 C C . ASP A 1 153 ? -13.556 13.589 15.452 1.00 65.12 153 ASP A C 1
ATOM 1244 O O . ASP A 1 153 ? -13.867 12.706 16.244 1.00 65.12 153 ASP A O 1
ATOM 1248 N N . GLU A 1 154 ? -14.288 13.808 14.358 1.00 72.19 154 GLU A N 1
ATOM 1249 C CA . GLU A 1 154 ? -15.551 13.118 14.064 1.00 72.19 154 GLU A CA 1
ATOM 1250 C C . GLU A 1 154 ? -15.371 11.750 13.381 1.00 72.19 154 GLU A C 1
ATOM 1252 O O . GLU A 1 154 ? -16.313 10.956 13.350 1.00 72.19 154 GLU A O 1
ATOM 1257 N N . TYR A 1 155 ? -14.187 11.456 12.833 1.00 78.31 155 TYR A N 1
ATOM 1258 C CA . TYR A 1 155 ? -13.917 10.222 12.088 1.00 78.31 155 TYR A CA 1
ATOM 1259 C C . TYR A 1 155 ? -13.076 9.241 12.897 1.00 78.31 155 TYR A C 1
ATOM 1261 O O . TYR A 1 155 ? -12.085 9.620 13.520 1.00 78.31 155 TYR A O 1
ATOM 1269 N N . THR A 1 156 ? -13.396 7.949 12.789 1.00 85.94 156 THR A N 1
ATOM 1270 C CA . THR A 1 156 ? -12.492 6.901 13.277 1.00 85.94 156 THR A CA 1
ATOM 1271 C C . THR A 1 156 ? -11.234 6.890 12.406 1.00 85.94 156 THR A C 1
ATOM 1273 O O . THR A 1 156 ? -11.313 6.638 11.203 1.00 85.94 156 THR A O 1
ATOM 1276 N N . LYS A 1 157 ? -10.062 7.151 12.990 1.00 86.19 157 LYS A N 1
ATOM 1277 C CA . LYS A 1 157 ? -8.785 7.190 12.261 1.00 86.19 157 LYS A CA 1
ATOM 1278 C C . LYS A 1 157 ? -8.128 5.809 12.313 1.00 86.19 157 LYS A C 1
ATOM 1280 O O . LYS A 1 157 ? -7.965 5.243 13.394 1.00 86.19 157 LYS A O 1
ATOM 1285 N N . ILE A 1 158 ? -7.753 5.257 11.159 1.00 87.81 158 ILE A N 1
ATOM 1286 C CA . ILE A 1 158 ? -7.036 3.979 11.055 1.00 87.81 158 ILE A CA 1
ATOM 1287 C C . ILE A 1 158 ? -5.737 4.203 10.280 1.00 87.81 158 ILE A C 1
ATOM 1289 O O . ILE A 1 158 ? -5.746 4.532 9.096 1.00 87.81 158 ILE A O 1
ATOM 1293 N N . GLY A 1 159 ? -4.597 3.994 10.923 1.00 87.38 159 GLY A N 1
ATOM 1294 C CA . GLY A 1 159 ? -3.315 4.017 10.241 1.00 87.38 159 GLY A CA 1
ATOM 1295 C C . GLY A 1 159 ? -2.991 2.677 9.588 1.00 87.38 159 GLY A C 1
ATOM 1296 O O . GLY A 1 159 ? -2.891 1.676 10.288 1.00 87.38 159 GLY A O 1
ATOM 1297 N N . TYR A 1 160 ? -2.804 2.634 8.270 1.00 88.06 160 TYR A N 1
ATOM 1298 C CA . TYR A 1 160 ? -2.381 1.418 7.572 1.00 88.06 160 TYR A CA 1
ATOM 1299 C C . TYR A 1 160 ? -0.891 1.511 7.246 1.00 88.06 160 TYR A C 1
ATOM 1301 O O . TYR A 1 160 ? -0.482 2.313 6.411 1.00 88.06 160 TYR A O 1
ATOM 1309 N N . LEU A 1 161 ? -0.077 0.707 7.921 1.00 85.25 161 LEU A N 1
ATOM 1310 C CA . LEU A 1 161 ? 1.374 0.770 7.852 1.00 85.25 161 LEU A CA 1
ATOM 1311 C C . LEU A 1 161 ? 1.949 -0.408 7.081 1.00 85.25 161 LEU A C 1
ATOM 1313 O O . LEU A 1 161 ? 1.928 -1.551 7.547 1.00 85.25 161 LEU A O 1
ATOM 1317 N N . ASP A 1 162 ? 2.511 -0.094 5.917 1.00 80.31 162 ASP A N 1
ATOM 1318 C CA . ASP A 1 162 ? 3.281 -1.040 5.129 1.00 80.31 162 ASP A CA 1
ATOM 1319 C C . ASP A 1 162 ? 4.765 -0.998 5.474 1.00 80.31 162 ASP A C 1
ATOM 1321 O O . ASP A 1 162 ? 5.408 0.056 5.469 1.00 80.31 162 ASP A O 1
ATOM 1325 N N . THR A 1 163 ? 5.334 -2.178 5.702 1.00 71.06 163 THR A N 1
ATOM 1326 C CA . THR A 1 163 ? 6.766 -2.322 5.974 1.00 71.06 163 THR A CA 1
ATOM 1327 C C . THR A 1 163 ? 7.480 -2.823 4.718 1.00 71.06 163 THR A C 1
ATOM 1329 O O . THR A 1 163 ? 7.597 -4.029 4.487 1.00 71.06 163 THR A O 1
ATOM 1332 N N . TYR A 1 164 ? 7.964 -1.893 3.888 1.00 63.12 164 TYR A N 1
ATOM 1333 C CA . TYR A 1 164 ? 8.834 -2.210 2.751 1.00 63.12 164 TYR A CA 1
ATOM 1334 C C . TYR A 1 164 ? 10.277 -1.835 3.064 1.00 63.12 164 TYR A C 1
ATOM 1336 O O . TYR A 1 164 ? 10.601 -0.661 3.233 1.00 63.12 164 TYR A O 1
ATOM 1344 N N . LEU A 1 165 ? 11.152 -2.833 3.099 1.00 55.12 165 LEU A N 1
ATOM 1345 C CA . LEU A 1 165 ? 12.579 -2.628 3.295 1.00 55.12 165 LEU A CA 1
ATOM 1346 C C . LEU A 1 165 ? 13.302 -2.691 1.948 1.00 55.12 165 LEU A C 1
ATOM 1348 O O . LEU A 1 165 ? 13.267 -3.714 1.268 1.00 55.12 165 LEU A O 1
ATOM 1352 N N . ASN A 1 166 ? 13.991 -1.605 1.592 1.00 54.19 166 ASN A N 1
ATOM 1353 C CA . ASN A 1 166 ? 15.014 -1.639 0.551 1.00 54.19 166 ASN A CA 1
ATOM 1354 C C . ASN A 1 166 ? 16.173 -2.533 1.039 1.00 54.19 166 ASN A C 1
ATOM 1356 O O . ASN A 1 166 ? 16.732 -2.288 2.111 1.00 54.19 166 ASN A O 1
ATOM 1360 N N . LEU A 1 167 ? 16.520 -3.558 0.256 1.00 47.91 167 LEU A N 1
ATOM 1361 C CA . LEU A 1 167 ? 17.571 -4.532 0.572 1.00 47.91 167 LEU A CA 1
ATOM 1362 C C . LEU A 1 167 ? 18.961 -3.890 0.736 1.00 47.91 167 LEU A C 1
ATOM 1364 O O . LEU A 1 167 ? 19.753 -4.376 1.540 1.00 47.91 167 LEU A O 1
ATOM 1368 N N . ASP A 1 168 ? 19.233 -2.777 0.051 1.00 48.12 168 ASP A N 1
ATOM 1369 C CA . ASP A 1 168 ? 20.522 -2.074 0.107 1.00 48.12 168 ASP A CA 1
ATOM 1370 C C . ASP A 1 168 ? 20.676 -1.194 1.366 1.00 48.12 168 ASP A C 1
ATOM 1372 O O . ASP A 1 168 ? 21.766 -0.719 1.678 1.00 48.12 168 ASP A O 1
ATOM 1376 N N . TRP A 1 169 ? 19.582 -0.939 2.095 1.00 48.16 169 TRP A N 1
ATOM 1377 C CA . TRP A 1 169 ? 19.517 0.031 3.206 1.00 48.16 169 TRP A CA 1
ATOM 1378 C C . TRP A 1 169 ? 19.233 -0.654 4.543 1.00 48.16 169 TRP A C 1
ATOM 1380 O O . TRP A 1 169 ? 18.712 -0.044 5.473 1.00 48.16 169 TRP A O 1
ATOM 1390 N N . TYR A 1 170 ? 19.585 -1.934 4.609 1.00 43.62 170 TYR A N 1
ATOM 1391 C CA . TYR A 1 170 ? 19.349 -2.836 5.718 1.00 43.62 170 TYR A CA 1
ATOM 1392 C C . TYR A 1 170 ? 19.870 -2.311 7.061 1.00 43.62 170 TYR A C 1
ATOM 1394 O O . TYR A 1 170 ? 21.018 -1.872 7.186 1.00 43.62 170 TYR A O 1
ATOM 1402 N N . ALA A 1 171 ? 19.042 -2.475 8.092 1.00 44.84 171 ALA A N 1
ATOM 1403 C CA . ALA A 1 171 ? 19.475 -2.424 9.472 1.00 44.84 171 ALA A CA 1
ATOM 1404 C C . ALA A 1 171 ? 20.343 -3.634 9.808 1.00 44.84 171 ALA A C 1
ATOM 1406 O O . ALA A 1 171 ? 19.833 -4.711 10.121 1.00 44.84 171 ALA A O 1
ATOM 1407 N N . GLN A 1 172 ? 21.662 -3.438 9.757 1.00 43.31 172 GLN A N 1
ATOM 1408 C CA . GLN A 1 172 ? 22.662 -4.475 10.033 1.00 43.31 172 GLN A CA 1
ATOM 1409 C C . GLN A 1 172 ? 22.436 -5.189 11.378 1.00 43.31 172 GLN A C 1
ATOM 1411 O O . GLN A 1 172 ? 22.742 -6.376 11.490 1.00 43.31 172 GLN A O 1
ATOM 1416 N N . ASP A 1 173 ? 21.802 -4.508 12.337 1.00 42.97 173 ASP A N 1
ATOM 1417 C CA . ASP A 1 173 ? 21.539 -5.010 13.688 1.00 42.97 173 ASP A CA 1
ATOM 1418 C C . ASP A 1 173 ? 20.245 -5.838 13.840 1.00 42.97 173 ASP A C 1
ATOM 1420 O O . ASP A 1 173 ? 20.083 -6.508 14.858 1.00 42.97 173 ASP A O 1
ATOM 1424 N N . LEU A 1 174 ? 19.302 -5.802 12.884 1.00 47.09 174 LEU A N 1
ATOM 1425 C CA . LEU A 1 174 ? 17.925 -6.290 13.115 1.00 47.09 174 LEU A CA 1
ATOM 1426 C C . LEU A 1 174 ? 17.603 -7.683 12.551 1.00 47.09 174 LEU A C 1
ATOM 1428 O O . LEU A 1 174 ? 16.587 -8.266 12.925 1.00 47.09 174 LEU A O 1
ATOM 1432 N N . GLY A 1 175 ? 18.481 -8.277 11.742 1.00 43.53 175 GLY A N 1
ATOM 1433 C CA . GLY A 1 175 ? 18.299 -9.651 11.257 1.00 43.53 175 GLY A CA 1
ATOM 1434 C C . GLY A 1 175 ? 17.146 -9.800 10.250 1.00 43.53 175 GLY A C 1
ATOM 1435 O O . GLY A 1 175 ? 16.146 -9.094 10.281 1.00 43.53 175 GLY A O 1
ATOM 1436 N N . TYR A 1 176 ? 17.214 -10.809 9.384 1.00 43.41 176 TYR A N 1
ATOM 1437 C CA . TYR A 1 176 ? 16.113 -11.259 8.509 1.00 43.41 176 TYR A CA 1
ATOM 1438 C C . TYR A 1 176 ? 14.933 -11.896 9.284 1.00 43.41 176 TYR A C 1
ATOM 1440 O O . TYR A 1 176 ? 14.265 -12.810 8.799 1.00 43.41 176 TYR A O 1
ATOM 1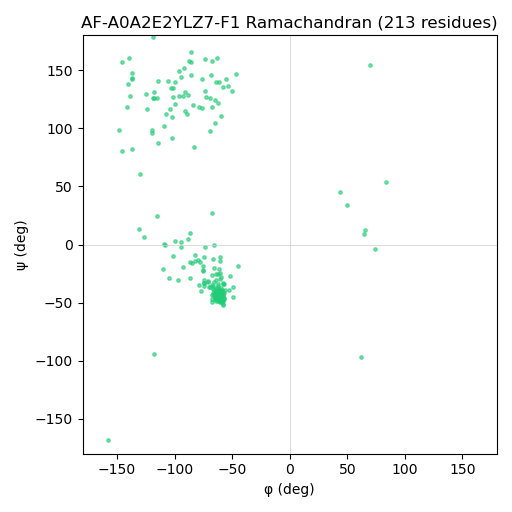448 N N . ARG A 1 177 ? 14.728 -11.516 10.548 1.00 49.47 177 ARG A N 1
ATOM 1449 C CA . ARG A 1 177 ? 13.905 -12.275 11.483 1.00 49.47 177 ARG A CA 1
ATOM 1450 C C . ARG A 1 177 ? 12.530 -11.645 11.646 1.00 49.47 177 ARG A C 1
ATOM 1452 O O . ARG A 1 177 ? 12.377 -10.453 11.886 1.00 49.47 177 ARG A O 1
ATOM 1459 N N . LEU A 1 178 ? 11.529 -12.520 11.606 1.00 48.56 178 LEU A N 1
A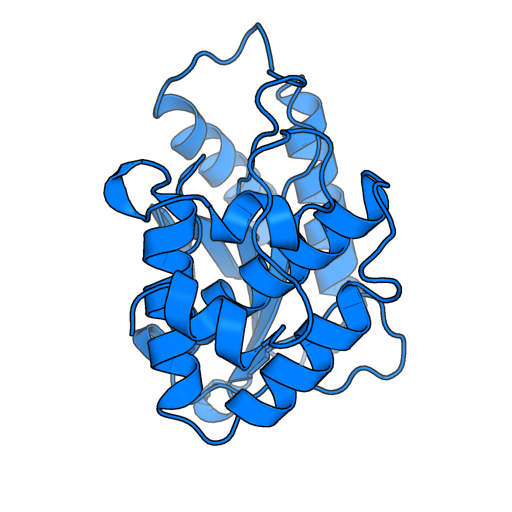TOM 1460 C CA . LEU A 1 178 ? 10.127 -12.310 11.992 1.00 48.56 178 LE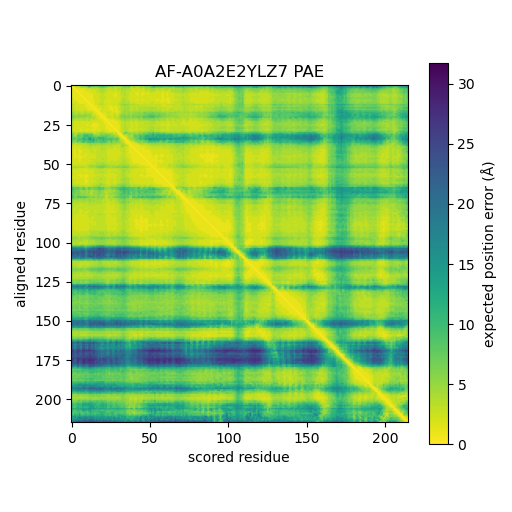U A CA 1
ATOM 1461 C C . LEU A 1 178 ? 9.950 -11.554 13.333 1.00 48.56 178 LEU A C 1
ATOM 1463 O O . LEU A 1 178 ? 8.886 -10.986 13.579 1.00 48.56 178 LEU A O 1
ATOM 1467 N N . GLU A 1 179 ? 11.007 -11.513 14.150 1.00 56.03 179 GLU A N 1
ATOM 1468 C CA . GLU A 1 179 ? 11.160 -10.827 15.438 1.00 56.03 179 GLU A CA 1
ATOM 1469 C C . GLU A 1 179 ? 10.989 -9.292 15.373 1.00 56.03 179 GLU A C 1
ATOM 1471 O O . GLU A 1 179 ? 10.853 -8.673 16.419 1.00 56.03 179 GLU A O 1
ATOM 1476 N N . LEU A 1 180 ? 10.929 -8.662 14.189 1.00 60.88 180 LEU A N 1
ATOM 1477 C CA . LEU A 1 180 ? 10.616 -7.225 14.053 1.00 60.88 180 LEU A CA 1
ATOM 1478 C C . LEU A 1 180 ? 9.138 -6.877 14.253 1.00 60.88 180 LEU A C 1
ATOM 1480 O O . LEU A 1 180 ? 8.808 -5.739 14.585 1.00 60.88 180 LEU A O 1
ATOM 1484 N N . THR A 1 181 ? 8.244 -7.845 14.060 1.00 67.25 181 THR A N 1
ATOM 1485 C CA . THR A 1 181 ? 6.799 -7.595 14.127 1.00 67.25 181 THR A CA 1
ATOM 1486 C C . THR A 1 181 ? 6.373 -7.177 15.533 1.00 67.25 181 THR A C 1
ATOM 1488 O O . THR A 1 181 ? 5.628 -6.217 15.687 1.00 67.25 181 THR A O 1
ATOM 1491 N N . GLU A 1 182 ? 6.865 -7.855 16.571 1.00 71.50 182 GLU A N 1
ATOM 1492 C CA . GLU A 1 182 ? 6.478 -7.570 17.958 1.00 71.50 182 GLU A CA 1
ATOM 1493 C C . GLU A 1 182 ? 6.967 -6.196 18.452 1.00 71.50 182 GLU A C 1
ATOM 1495 O O . GLU A 1 182 ? 6.136 -5.444 18.967 1.00 71.50 182 GLU A O 1
ATOM 1500 N N . PRO A 1 183 ? 8.241 -5.792 18.251 1.00 73.31 183 PRO A N 1
ATOM 1501 C CA . PRO A 1 183 ? 8.699 -4.437 18.544 1.00 73.31 183 PRO A CA 1
ATOM 1502 C C . PRO A 1 183 ? 7.923 -3.359 17.785 1.00 73.31 183 PRO A C 1
ATOM 1504 O O . PRO A 1 183 ? 7.581 -2.338 18.374 1.00 73.31 183 PRO A O 1
ATOM 1507 N N . LEU A 1 184 ? 7.603 -3.580 16.503 1.00 75.69 184 LEU A N 1
ATOM 1508 C CA . LEU A 1 184 ? 6.792 -2.644 15.716 1.00 75.69 184 LEU A CA 1
ATOM 1509 C C . LEU A 1 184 ? 5.384 -2.495 16.297 1.00 75.69 184 LEU A C 1
ATOM 1511 O O . LEU A 1 184 ? 4.909 -1.378 16.485 1.00 75.69 184 LEU A O 1
ATOM 1515 N N . VAL A 1 185 ? 4.736 -3.612 16.632 1.00 77.00 185 VAL A N 1
ATOM 1516 C CA . VAL A 1 185 ? 3.408 -3.617 17.257 1.00 77.00 185 VAL A CA 1
ATOM 1517 C C . VAL A 1 185 ? 3.438 -2.935 18.622 1.00 77.00 185 VAL A C 1
ATOM 1519 O O . VAL A 1 185 ? 2.537 -2.156 18.920 1.00 77.00 185 VAL A O 1
ATOM 1522 N N . ALA A 1 186 ? 4.448 -3.202 19.452 1.00 79.50 186 ALA A N 1
ATOM 1523 C CA . ALA A 1 186 ? 4.585 -2.582 20.768 1.00 79.50 186 ALA A CA 1
ATOM 1524 C C . ALA A 1 186 ? 4.789 -1.063 20.660 1.00 79.50 186 ALA A C 1
ATOM 1526 O O . ALA A 1 186 ? 4.107 -0.303 21.344 1.00 79.50 186 ALA A O 1
ATOM 1527 N N . THR A 1 187 ? 5.669 -0.621 19.757 1.00 79.06 187 THR A N 1
ATOM 1528 C CA . THR A 1 187 ? 5.885 0.801 19.465 1.00 79.06 187 THR A CA 1
ATOM 1529 C C . THR A 1 187 ? 4.599 1.458 18.983 1.00 79.06 187 THR A C 1
ATOM 1531 O O . THR A 1 187 ? 4.199 2.476 19.540 1.00 79.06 187 THR A O 1
ATOM 1534 N N . LEU A 1 188 ? 3.908 0.856 18.009 1.00 80.19 188 LEU A N 1
ATOM 1535 C CA . LEU A 1 188 ? 2.643 1.390 17.511 1.00 80.19 188 LEU A CA 1
ATOM 1536 C C . LEU A 1 188 ? 1.612 1.515 18.620 1.00 80.19 188 LEU A C 1
ATOM 1538 O O . LEU A 1 188 ? 1.067 2.592 18.798 1.00 80.19 188 LEU A O 1
ATOM 1542 N N . LYS A 1 189 ? 1.407 0.470 19.425 1.00 82.44 189 LYS A N 1
ATOM 1543 C CA . LYS A 1 189 ? 0.457 0.522 20.543 1.00 82.44 189 LYS A CA 1
ATOM 1544 C C . LYS A 1 189 ? 0.749 1.659 21.520 1.00 82.44 189 LYS A C 1
ATOM 1546 O O . LYS A 1 189 ? -0.198 2.284 21.984 1.00 82.44 189 LYS A O 1
ATOM 1551 N N . ASN A 1 190 ? 2.022 1.933 21.806 1.00 82.00 190 ASN A N 1
ATOM 1552 C CA . ASN A 1 190 ? 2.403 3.050 22.670 1.00 82.00 190 ASN A CA 1
ATOM 1553 C C . ASN A 1 190 ? 2.034 4.402 22.044 1.00 82.00 190 ASN A C 1
ATOM 1555 O O . ASN A 1 190 ? 1.433 5.229 22.714 1.00 82.00 190 ASN A O 1
ATOM 1559 N N . PHE A 1 191 ? 2.341 4.624 20.762 1.00 78.75 191 PHE A N 1
ATOM 1560 C CA . PHE A 1 191 ? 2.037 5.903 20.108 1.00 78.75 191 PHE A CA 1
ATOM 1561 C C . PHE A 1 191 ? 0.552 6.088 19.784 1.00 78.75 191 PHE A C 1
ATOM 1563 O O . PHE A 1 191 ? 0.047 7.206 19.837 1.00 78.75 191 PHE A O 1
ATOM 1570 N N . THR A 1 192 ? -0.152 5.017 19.419 1.00 76.88 192 THR A N 1
ATOM 1571 C CA . THR A 1 192 ? -1.547 5.106 18.988 1.00 76.88 192 THR A CA 1
ATOM 1572 C C . THR A 1 192 ? -2.535 5.051 20.151 1.00 76.88 192 THR A C 1
ATOM 1574 O O . THR A 1 192 ? -3.599 5.660 20.058 1.00 76.88 192 THR A O 1
ATOM 1577 N N . GLY A 1 193 ? -2.185 4.373 21.252 1.00 71.50 193 GLY A N 1
ATOM 1578 C CA . GLY A 1 193 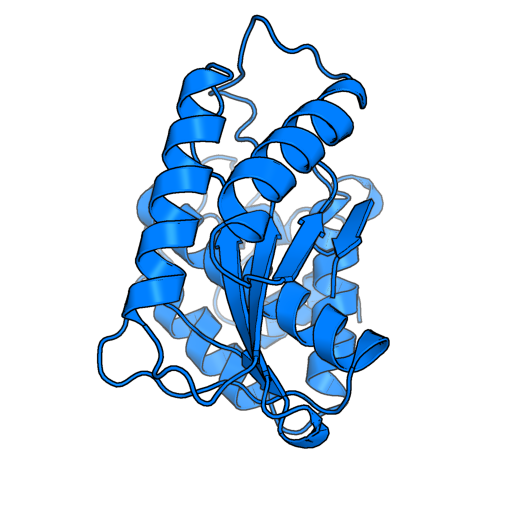? -3.014 4.292 22.459 1.00 71.50 193 GLY A CA 1
ATOM 1579 C C . GLY A 1 193 ? -3.247 5.652 23.120 1.00 71.50 193 GLY A C 1
ATOM 1580 O O . GLY A 1 193 ? -4.352 5.922 23.581 1.00 71.50 193 GLY A O 1
ATOM 1581 N N . ASP A 1 194 ? -2.249 6.537 23.080 1.00 65.81 194 ASP A N 1
ATOM 1582 C CA . ASP A 1 194 ? -2.340 7.897 23.629 1.00 65.81 194 ASP A CA 1
ATOM 1583 C C . ASP A 1 194 ? -3.191 8.850 22.763 1.00 65.81 194 ASP A C 1
ATOM 1585 O O . ASP A 1 194 ? -3.509 9.961 23.183 1.00 65.81 194 ASP A O 1
ATOM 1589 N N . GLN A 1 195 ? -3.548 8.433 21.545 1.00 69.31 195 GLN A N 1
ATOM 1590 C CA . GLN A 1 195 ? -4.052 9.294 20.469 1.00 69.31 195 GLN A CA 1
ATOM 1591 C C . GLN A 1 195 ? -5.405 8.815 19.892 1.00 69.31 195 GLN A C 1
ATOM 1593 O O . GLN A 1 195 ? -5.862 9.354 18.887 1.00 69.31 195 GLN A O 1
ATOM 1598 N N . ASP A 1 196 ? -6.030 7.786 20.482 1.00 76.50 196 ASP A N 1
ATOM 1599 C CA . ASP A 1 196 ? -7.241 7.106 19.967 1.00 76.50 196 ASP A CA 1
ATOM 1600 C C . ASP A 1 196 ? -7.138 6.702 18.478 1.00 76.50 196 ASP A C 1
ATOM 1602 O O . ASP A 1 196 ? -8.097 6.727 17.705 1.00 76.50 196 ASP A O 1
ATOM 1606 N N . LEU A 1 197 ? -5.923 6.346 18.050 1.00 82.19 197 LEU A N 1
ATOM 1607 C CA . LEU A 1 197 ? -5.635 5.939 16.682 1.00 82.19 197 LEU A CA 1
ATOM 1608 C C . LEU A 1 197 ? -5.665 4.408 16.586 1.00 82.19 197 LEU A C 1
ATOM 1610 O O . LEU A 1 197 ? -4.985 3.692 17.323 1.00 82.19 197 LEU A O 1
ATOM 1614 N N . ARG A 1 198 ? -6.439 3.884 15.640 1.00 87.12 198 ARG A N 1
ATOM 1615 C CA . ARG A 1 198 ? -6.436 2.456 15.288 1.00 87.12 198 ARG A CA 1
ATOM 1616 C C . ARG A 1 198 ? -5.338 2.191 14.265 1.00 87.12 198 ARG A C 1
ATOM 1618 O O . ARG A 1 198 ? -4.933 3.109 13.553 1.00 87.12 198 ARG A O 1
ATOM 1625 N N . PHE A 1 199 ? -4.853 0.957 14.144 1.00 86.94 199 PHE A N 1
ATOM 1626 C CA . PHE A 1 199 ? -3.826 0.649 13.146 1.00 86.94 199 PHE A CA 1
ATOM 1627 C C . PHE A 1 199 ? -3.922 -0.745 12.533 1.00 86.94 199 PHE A C 1
ATOM 1629 O O . PHE A 1 199 ? -4.422 -1.697 13.130 1.00 86.94 199 PHE A O 1
ATOM 1636 N N . VAL A 1 200 ? -3.351 -0.863 11.340 1.00 86.81 200 VAL A N 1
ATOM 1637 C CA . VAL A 1 200 ? -3.058 -2.107 10.633 1.00 86.81 200 VAL A CA 1
ATOM 1638 C C . VAL A 1 200 ? -1.574 -2.096 10.305 1.00 86.81 200 VAL A C 1
ATOM 1640 O O . VAL A 1 200 ? -1.078 -1.119 9.757 1.00 86.81 200 VAL A O 1
ATOM 1643 N N . LEU A 1 201 ? -0.860 -3.165 10.639 1.00 83.88 201 LEU A N 1
ATOM 1644 C CA . LEU A 1 201 ? 0.552 -3.340 10.314 1.00 83.88 201 LEU A CA 1
ATOM 1645 C C . LEU A 1 201 ? 0.706 -4.571 9.424 1.00 83.88 201 LEU A C 1
ATOM 1647 O O . LEU A 1 201 ? 0.266 -5.661 9.804 1.00 83.88 201 LEU A O 1
ATOM 1651 N N . THR A 1 202 ? 1.352 -4.419 8.269 1.00 76.88 202 THR A N 1
ATOM 1652 C CA . THR A 1 202 ? 1.690 -5.556 7.403 1.00 76.88 202 THR A CA 1
ATOM 1653 C C . THR A 1 202 ? 3.025 -6.187 7.754 1.00 76.88 202 THR A C 1
ATOM 1655 O O . THR A 1 202 ? 3.885 -5.593 8.412 1.00 76.88 202 THR A O 1
ATOM 1658 N N . ARG A 1 203 ? 3.181 -7.448 7.341 1.00 70.69 203 ARG A N 1
ATOM 1659 C CA . ARG A 1 203 ? 4.423 -8.192 7.533 1.00 70.69 203 ARG A CA 1
ATOM 1660 C C . ARG A 1 203 ? 5.556 -7.491 6.792 1.00 70.69 203 ARG A C 1
ATOM 1662 O O . ARG A 1 203 ? 5.372 -7.111 5.633 1.00 70.69 203 AR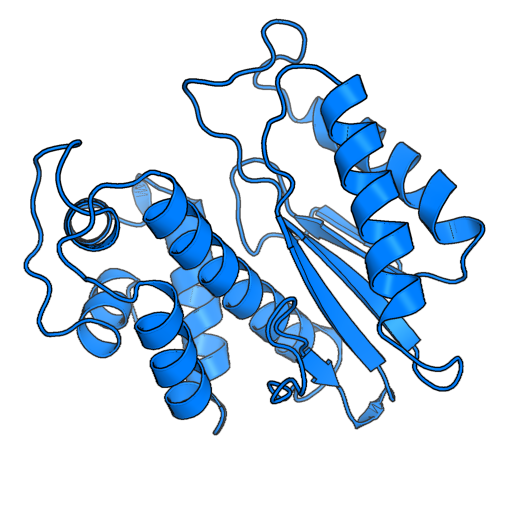G A O 1
ATOM 1669 N N . PRO A 1 204 ? 6.755 -7.416 7.392 1.00 66.62 204 PRO A N 1
ATOM 1670 C CA . PRO A 1 204 ? 7.948 -7.055 6.643 1.00 66.62 204 PRO A CA 1
ATOM 1671 C C . PRO A 1 204 ? 8.059 -7.910 5.375 1.00 66.62 204 PRO A C 1
ATOM 1673 O O . PRO A 1 204 ? 7.896 -9.131 5.435 1.00 66.62 204 PRO A O 1
ATOM 1676 N N . PHE A 1 205 ? 8.323 -7.269 4.234 1.00 61.34 205 PHE A N 1
ATOM 1677 C CA . PHE A 1 205 ? 8.477 -7.919 2.920 1.00 61.34 205 PHE A CA 1
ATOM 1678 C C . PHE A 1 205 ? 7.219 -8.604 2.356 1.00 61.34 205 PHE A C 1
ATOM 1680 O O . PHE A 1 205 ? 7.319 -9.349 1.381 1.00 61.34 205 PHE A O 1
ATOM 1687 N N . GLN A 1 206 ? 6.035 -8.375 2.928 1.00 64.69 206 GLN A N 1
ATOM 1688 C CA . GLN A 1 206 ? 4.774 -8.896 2.394 1.00 64.69 206 GLN A CA 1
ATOM 1689 C C . GLN A 1 206 ? 3.707 -7.799 2.462 1.00 64.69 206 GLN A C 1
ATOM 1691 O O . GLN A 1 206 ? 2.906 -7.752 3.400 1.00 64.69 206 GLN A O 1
ATOM 1696 N N . TRP A 1 207 ? 3.714 -6.911 1.458 1.00 68.31 207 TRP A N 1
ATOM 1697 C CA . TRP A 1 207 ? 2.637 -5.935 1.242 1.00 68.31 207 TRP A CA 1
ATOM 1698 C C . TRP A 1 207 ? 1.278 -6.614 1.328 1.00 68.31 207 TRP A C 1
ATOM 1700 O O . TRP A 1 207 ? 1.157 -7.776 0.960 1.00 68.31 207 TRP A O 1
ATOM 1710 N N . GLY A 1 208 ? 0.261 -5.917 1.827 1.00 62.03 208 GLY A N 1
ATOM 1711 C CA . GLY A 1 208 ? -1.104 -6.454 1.817 1.00 62.03 208 GLY A CA 1
ATOM 1712 C C . GLY A 1 208 ? -1.334 -7.708 2.670 1.00 62.03 208 GLY A C 1
ATOM 1713 O O . GLY A 1 208 ? -2.423 -8.271 2.598 1.00 6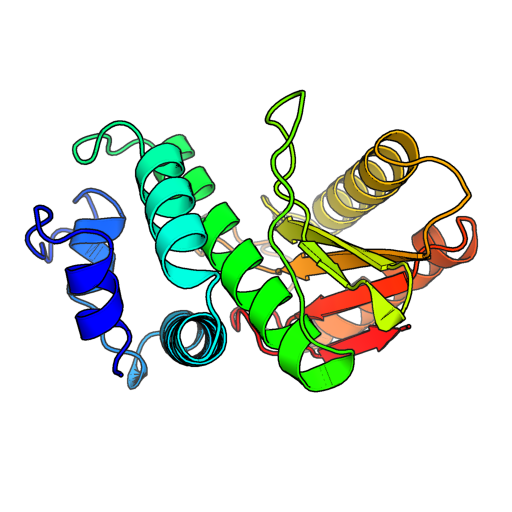2.03 208 GLY A O 1
ATOM 1714 N N . ASN A 1 209 ? -0.363 -8.130 3.496 1.00 73.12 209 ASN A N 1
ATOM 1715 C CA . ASN A 1 209 ? -0.509 -9.235 4.447 1.00 73.12 209 ASN A CA 1
ATOM 1716 C C . ASN A 1 209 ? -0.414 -8.732 5.903 1.00 73.12 209 ASN A C 1
ATOM 1718 O O . ASN A 1 209 ? 0.685 -8.692 6.474 1.00 73.12 209 ASN A O 1
ATOM 1722 N N . PRO A 1 210 ? -1.535 -8.306 6.513 1.00 69.62 210 PRO A N 1
ATOM 1723 C CA . PRO A 1 210 ? -1.567 -7.833 7.894 1.00 69.62 210 PRO A CA 1
ATOM 1724 C C . PRO A 1 210 ? -1.055 -8.876 8.898 1.00 69.62 210 PRO A C 1
ATOM 1726 O O . PRO A 1 210 ? -1.448 -10.040 8.864 1.00 69.62 210 PRO A O 1
ATOM 1729 N N . VAL A 1 211 ? -0.216 -8.445 9.841 1.00 68.75 211 VAL A N 1
ATOM 1730 C CA . VAL A 1 211 ? 0.200 -9.229 11.028 1.00 68.75 211 VAL A CA 1
ATOM 1731 C C . VAL A 1 211 ? -0.463 -8.786 12.302 1.00 68.75 211 VAL A C 1
ATOM 1733 O O . VAL A 1 211 ? -0.621 -9.585 13.221 1.00 68.75 211 VAL A O 1
ATOM 1736 N N . ALA A 1 212 ? -0.805 -7.512 12.370 1.00 65.25 212 ALA A N 1
ATOM 1737 C CA . ALA A 1 212 ? -1.500 -6.950 13.496 1.00 65.25 212 ALA A CA 1
ATOM 1738 C C . ALA A 1 212 ? -2.524 -5.964 12.973 1.00 65.25 212 ALA A C 1
ATOM 1740 O O . ALA A 1 212 ? -2.260 -5.177 12.065 1.00 65.25 212 ALA A O 1
ATOM 1741 N N . SER A 1 213 ? -3.697 -6.016 13.573 1.00 61.75 213 SER A N 1
ATOM 1742 C CA . SER A 1 213 ? -4.764 -5.079 13.310 1.00 61.75 213 SER A CA 1
ATOM 1743 C C . SER A 1 213 ? -5.429 -4.783 14.640 1.00 61.75 213 SER A C 1
ATOM 1745 O O . SER A 1 213 ? -5.917 -5.698 15.305 1.00 61.75 213 SER A O 1
ATOM 1747 N N . TRP A 1 214 ? -5.392 -3.522 15.044 1.00 65.69 214 TRP A N 1
ATOM 1748 C CA . TRP A 1 214 ? -6.067 -3.036 16.231 1.00 65.69 214 TRP A CA 1
ATOM 1749 C C . TRP A 1 214 ? -7.055 -1.969 15.790 1.00 65.69 214 TRP A C 1
ATOM 1751 O O . TRP A 1 214 ? -6.666 -0.839 15.497 1.00 65.69 214 TRP A O 1
ATOM 1761 N N . TYR A 1 215 ? -8.313 -2.379 15.664 1.00 56.84 215 TYR A N 1
ATOM 1762 C CA . TYR A 1 215 ? -9.440 -1.554 15.260 1.00 56.84 215 TYR A CA 1
ATOM 1763 C C . TYR A 1 215 ? -10.708 -2.025 15.967 1.00 56.84 215 TYR A C 1
ATOM 1765 O O . TYR A 1 215 ? -10.732 -3.177 16.448 1.00 56.84 215 TYR A O 1
#